Protein AF-A0A961MH12-F1 (afdb_monomer)

Foldseek 3Di:
DDDDDFDKAFPDWDPDDPVPDPDIDTDIDGPDCVPDDPPDDDDDDDDDDDDPQKDKAFPQQADPQQWGWWQDPQQFTAIDHWDFPDDDVRITITGHDPVCVPIDTDRHDDVPHDGGDRDDDDDDPPPPPPPDQDWDFDDPVLLVVLLVLLVVPPPDDPVVSVVLNVQSPDRTHGPVSSVDSVCDPPPPDDDD

Sequence (192 aa):
GLEITSPGMISRASPSVGEGQSGRLVYAQIDAPRGFRPGDFVTVRITEPALPDVAMVPATAVDAAGIVLVLDTDDRLRAARVEVVRRQGDMVLIRVPPVLAGSEIVAARNPLLGEGIRVRPQREANAQIPEAPEMVTLDAETRASLIARVEGAVMMPEGVRTRILSQLEQEQVPARLIERLQQGPGGGRQGG

Nearest PDB structures (foldseek):
  4kkt-assembly2_B  TM=6.322E-01  e=2.902E-01  Borreliella burgdorferi B31
  4kkt-assembly1_A  TM=6.162E-01  e=3.278E-01  Borreliella burgdorferi B31
  4kku-assembly4_D  TM=6.587E-01  e=6.412E-01  Borreliella burgdorferi B31
  8pj6-assembly1_q  TM=3.056E-01  e=3.130E+00  Homo sapiens
  7nwi-assembly1_Q  TM=3.883E-01  e=9.380E+00  Oryctolagus cuniculus

Radius of gyration: 23.37 Å; Cα contacts (8 Å, |Δi|>4): 214; chains: 1; bounding box: 59×36×60 Å

pLDDT: mean 80.63, std 13.21, range [32.41, 95.31]

Secondary structure (DSSP, 8-state):
-PPP---EEEEEE-SSPPTT-SS--EEEEESS-TT--TT------PPPPPPSSEEEEEGGGS-TTSEEEEE-TTSBEEEEE--EEEEETTEEEEE--GGGTT--B-SS--TT--TT-B------TT--------EEEPPHHHHHHHHHHHHH-TTS-HHHHHHHHHHHTSSEEEHHHHHHHHH-TT------

Mean predicted aligned error: 15.94 Å

Structure (mmCIF, N/CA/C/O backbone):
data_AF-A0A961MH12-F1
#
_entry.id   AF-A0A961MH12-F1
#
loop_
_atom_site.group_PDB
_atom_site.id
_atom_site.type_symbol
_atom_site.label_atom_id
_atom_site.label_alt_id
_atom_site.label_comp_id
_atom_site.label_asym_id
_atom_site.label_entity_id
_atom_site.label_seq_id
_atom_site.pdbx_PDB_ins_code
_atom_site.Cartn_x
_atom_site.Cartn_y
_atom_site.Cartn_z
_atom_site.occupancy
_atom_site.B_iso_or_equiv
_atom_site.auth_seq_id
_atom_site.auth_comp_id
_atom_site.auth_asym_id
_atom_site.auth_atom_id
_atom_site.pdbx_PDB_model_num
ATOM 1 N N . GLY A 1 1 ? 9.658 18.038 -24.166 1.00 54.09 1 GLY A N 1
ATOM 2 C CA . GLY A 1 1 ? 10.142 16.997 -25.094 1.00 54.09 1 GLY A CA 1
ATOM 3 C C . GLY A 1 1 ? 9.090 15.916 -25.185 1.00 54.09 1 GLY A C 1
ATOM 4 O O . GLY A 1 1 ? 8.349 15.762 -24.225 1.00 54.09 1 GLY A O 1
ATOM 5 N N . LEU A 1 2 ? 8.976 15.229 -26.320 1.00 64.88 2 LEU A N 1
ATOM 6 C CA . LEU A 1 2 ? 8.047 14.104 -26.469 1.00 64.88 2 LEU A CA 1
ATOM 7 C C . LEU A 1 2 ? 8.557 12.932 -25.618 1.00 64.88 2 LEU A C 1
ATOM 9 O O . LEU A 1 2 ? 9.692 12.500 -25.802 1.00 64.88 2 LEU A O 1
ATOM 13 N N . GLU A 1 3 ? 7.751 12.460 -24.668 1.00 77.00 3 GLU A N 1
ATOM 14 C CA . GLU A 1 3 ? 8.066 11.267 -23.880 1.00 77.00 3 GLU A CA 1
ATOM 15 C C . GLU A 1 3 ? 7.838 10.030 -24.759 1.00 77.00 3 GLU A C 1
ATOM 17 O O . GLU A 1 3 ? 6.754 9.840 -25.313 1.00 77.00 3 GLU A O 1
ATOM 22 N N . ILE A 1 4 ? 8.880 9.218 -24.940 1.00 85.06 4 ILE A N 1
ATOM 23 C CA . ILE A 1 4 ? 8.808 7.963 -25.690 1.00 85.06 4 ILE A CA 1
ATOM 24 C C . ILE A 1 4 ? 8.672 6.838 -24.667 1.00 85.06 4 ILE A C 1
ATOM 26 O O . ILE A 1 4 ? 9.534 6.659 -23.810 1.00 85.06 4 ILE A O 1
ATOM 30 N N . THR A 1 5 ? 7.589 6.070 -24.754 1.00 87.62 5 THR A N 1
ATOM 31 C CA . THR A 1 5 ? 7.343 4.916 -23.880 1.00 87.62 5 THR A CA 1
ATOM 32 C C . THR A 1 5 ? 7.201 3.657 -24.722 1.00 87.62 5 THR A C 1
ATOM 34 O O . THR A 1 5 ? 6.547 3.669 -25.764 1.00 87.62 5 THR A O 1
ATOM 37 N N . SER A 1 6 ? 7.801 2.559 -24.264 1.00 89.50 6 SER A N 1
ATOM 38 C CA . SER A 1 6 ? 7.667 1.247 -24.891 1.00 89.50 6 SER A CA 1
ATOM 39 C C . SER A 1 6 ? 7.552 0.153 -23.827 1.00 89.50 6 SER A C 1
ATOM 41 O O . SER A 1 6 ? 8.223 0.258 -22.795 1.00 89.50 6 SER A O 1
ATOM 43 N N . PRO A 1 7 ? 6.701 -0.870 -24.034 1.00 89.75 7 PRO A N 1
ATOM 44 C CA . PRO A 1 7 ? 6.665 -2.030 -23.158 1.00 89.75 7 PRO A CA 1
ATOM 45 C C . PRO A 1 7 ? 7.973 -2.825 -23.237 1.00 89.75 7 PRO A C 1
ATOM 47 O O . PRO A 1 7 ? 8.701 -2.800 -24.236 1.00 89.75 7 PRO A O 1
ATOM 50 N N . GLY A 1 8 ? 8.253 -3.555 -22.167 1.00 90.19 8 GLY A N 1
ATOM 51 C CA . GLY A 1 8 ? 9.382 -4.460 -22.107 1.00 90.19 8 GLY A CA 1
ATOM 52 C C . GLY A 1 8 ? 9.244 -5.466 -20.978 1.00 90.19 8 GLY A C 1
ATOM 53 O O . GLY A 1 8 ? 8.396 -5.333 -20.093 1.00 90.19 8 GLY A O 1
ATOM 54 N N . MET A 1 9 ? 10.119 -6.461 -21.001 1.00 90.62 9 MET A N 1
ATOM 55 C CA . MET A 1 9 ? 10.173 -7.534 -20.018 1.00 90.62 9 MET A CA 1
ATOM 56 C C . MET A 1 9 ? 11.558 -7.594 -19.383 1.00 90.62 9 MET A C 1
ATOM 58 O O . MET A 1 9 ? 12.578 -7.489 -20.062 1.00 90.62 9 MET A O 1
ATOM 62 N N . ILE A 1 10 ? 11.608 -7.806 -18.069 1.00 88.62 10 ILE A N 1
ATOM 63 C CA . ILE A 1 10 ? 12.862 -8.119 -17.381 1.00 88.62 10 ILE A CA 1
ATOM 64 C C . ILE A 1 10 ? 13.314 -9.510 -17.836 1.00 88.62 10 ILE A C 1
ATOM 66 O O . ILE A 1 10 ? 12.640 -10.498 -17.563 1.00 88.62 10 ILE A O 1
ATOM 70 N N . SER A 1 11 ? 14.452 -9.587 -18.526 1.00 86.44 11 SER A N 1
ATOM 71 C CA . SER A 1 11 ? 14.967 -10.832 -19.104 1.00 86.44 11 SER A CA 1
ATOM 72 C C . SER A 1 11 ? 15.826 -11.615 -18.119 1.00 86.44 11 SER A C 1
ATOM 74 O O . SER A 1 11 ? 15.776 -12.842 -18.076 1.00 86.44 11 SER A O 1
ATOM 76 N N . ARG A 1 12 ? 16.622 -10.916 -17.305 1.00 86.44 12 ARG A N 1
ATOM 77 C CA . ARG A 1 12 ? 17.417 -11.517 -16.231 1.00 86.44 12 ARG A CA 1
ATOM 78 C C . ARG A 1 12 ? 17.834 -10.472 -15.211 1.00 86.44 12 ARG A C 1
ATOM 80 O O . ARG A 1 12 ? 17.949 -9.287 -15.517 1.00 86.44 12 ARG A O 1
ATOM 87 N N . ALA A 1 13 ? 18.166 -10.935 -14.018 1.00 81.69 13 ALA A N 1
ATOM 88 C CA . ALA A 1 13 ? 18.830 -10.123 -13.016 1.00 81.69 13 ALA A CA 1
ATOM 89 C C . ALA A 1 13 ? 20.122 -10.813 -12.572 1.00 81.69 13 ALA A C 1
ATOM 91 O O . ALA A 1 13 ? 20.154 -12.034 -12.421 1.00 81.69 13 ALA A O 1
ATOM 92 N N . SER A 1 14 ? 21.189 -10.034 -12.409 1.00 79.44 14 SER A N 1
ATOM 93 C CA . SER A 1 14 ? 22.502 -10.535 -12.004 1.00 79.44 14 SER A CA 1
ATOM 94 C C . SER A 1 14 ? 22.416 -11.212 -10.631 1.00 79.44 14 SER A C 1
ATOM 96 O O . SER A 1 14 ? 21.767 -10.661 -9.743 1.00 79.44 14 SER A O 1
ATOM 98 N N . PRO A 1 15 ? 23.042 -12.380 -10.418 1.00 67.56 15 PRO A N 1
ATOM 99 C CA . PRO A 1 15 ? 23.014 -13.070 -9.127 1.00 67.56 15 PRO A CA 1
ATOM 100 C C . PRO A 1 15 ? 23.864 -12.370 -8.057 1.00 67.56 15 PRO A C 1
ATOM 102 O O . PRO A 1 15 ? 23.646 -12.590 -6.870 1.00 67.56 15 PRO A O 1
ATOM 105 N N . SER A 1 16 ? 24.810 -11.520 -8.461 1.00 68.38 16 SER A N 1
ATOM 106 C CA . SER A 1 16 ? 25.689 -10.769 -7.568 1.00 68.38 16 SER A CA 1
ATOM 107 C C . SER A 1 16 ? 25.412 -9.267 -7.629 1.00 68.38 16 SER A C 1
ATOM 109 O O . SER A 1 16 ? 25.099 -8.711 -8.688 1.00 68.38 16 SER A O 1
ATOM 111 N N . VAL A 1 17 ? 25.559 -8.617 -6.474 1.00 67.88 17 VAL A N 1
ATOM 112 C CA . VAL A 1 17 ? 25.787 -7.173 -6.377 1.00 67.88 17 VAL A CA 1
ATOM 113 C C . VAL A 1 17 ? 27.272 -6.943 -6.666 1.00 67.88 17 VAL A C 1
ATOM 115 O O . VAL A 1 17 ? 28.123 -7.548 -6.016 1.00 67.88 17 VAL A O 1
ATOM 118 N N . GLY A 1 18 ? 27.605 -6.180 -7.709 1.00 64.00 18 GLY A N 1
ATOM 119 C CA . GLY A 1 18 ? 29.007 -5.861 -7.999 1.00 64.00 18 GLY A CA 1
ATOM 120 C C . GLY A 1 18 ? 29.603 -4.985 -6.893 1.00 64.00 18 GLY A C 1
ATOM 121 O O . GLY A 1 18 ? 28.871 -4.208 -6.276 1.00 64.00 18 GLY A O 1
ATOM 122 N N . GLU A 1 19 ? 30.913 -5.075 -6.641 1.00 61.41 19 GLU A N 1
ATOM 123 C CA . GLU A 1 19 ? 31.587 -4.142 -5.726 1.00 61.41 19 GLU A CA 1
ATOM 124 C C . GLU A 1 19 ? 31.291 -2.690 -6.140 1.00 61.41 19 GLU A C 1
ATOM 126 O O . GLU A 1 19 ? 31.418 -2.320 -7.307 1.00 61.41 19 GLU A O 1
ATOM 131 N N . GLY A 1 20 ? 30.834 -1.876 -5.185 1.00 68.25 20 GLY A N 1
ATOM 132 C CA . GLY A 1 20 ? 30.467 -0.476 -5.423 1.00 68.25 20 GLY A CA 1
ATOM 133 C C . GLY A 1 20 ? 29.081 -0.242 -6.041 1.00 68.25 20 GLY A C 1
ATOM 134 O O . GLY A 1 20 ? 28.737 0.909 -6.306 1.00 68.25 20 GLY A O 1
ATOM 135 N N . GLN A 1 21 ? 28.259 -1.276 -6.257 1.00 62.62 21 GLN A N 1
ATOM 136 C CA . GLN A 1 21 ? 26.880 -1.098 -6.729 1.00 62.62 21 GLN A CA 1
ATOM 137 C C . GLN A 1 21 ? 25.891 -0.944 -5.565 1.00 62.62 21 GLN A C 1
ATOM 139 O O . GLN A 1 21 ? 25.793 -1.802 -4.689 1.00 62.62 21 GLN A O 1
ATOM 144 N N . SER A 1 22 ? 25.083 0.121 -5.600 1.00 67.38 22 SER A N 1
ATOM 145 C CA . SER A 1 22 ? 23.868 0.237 -4.783 1.00 67.38 22 SER A CA 1
ATOM 146 C C . SER A 1 22 ? 22.737 -0.546 -5.460 1.00 67.38 22 SER A C 1
ATOM 148 O O . SER A 1 22 ? 21.897 0.015 -6.161 1.00 67.38 22 SER A O 1
ATOM 150 N N . GLY A 1 23 ? 22.771 -1.875 -5.331 1.00 75.25 23 GLY A N 1
ATOM 151 C CA . GLY A 1 23 ? 21.713 -2.764 -5.814 1.00 75.25 23 GLY A CA 1
ATOM 152 C C . GLY A 1 23 ? 22.155 -3.791 -6.855 1.00 75.25 23 GLY A C 1
ATOM 153 O O . GLY A 1 23 ? 23.333 -4.100 -7.011 1.00 75.25 23 GLY A O 1
ATOM 154 N N . ARG A 1 24 ? 21.162 -4.376 -7.534 1.00 81.19 24 ARG A N 1
ATOM 155 C CA . ARG A 1 24 ? 21.326 -5.510 -8.449 1.00 81.19 24 ARG A CA 1
ATOM 156 C C . ARG A 1 24 ? 21.171 -5.062 -9.895 1.00 81.19 24 ARG A C 1
ATOM 158 O O . ARG A 1 24 ? 20.196 -4.395 -10.230 1.00 81.19 24 ARG A O 1
ATOM 165 N N . LEU A 1 25 ? 22.086 -5.492 -10.761 1.00 83.69 25 LEU A N 1
ATOM 166 C CA . LEU A 1 25 ? 21.978 -5.241 -12.194 1.00 83.69 25 LEU A CA 1
ATOM 167 C C . LEU A 1 25 ? 20.814 -6.043 -12.792 1.00 83.69 25 LEU A C 1
ATOM 169 O O . LEU A 1 25 ? 20.782 -7.272 -12.697 1.00 83.69 25 LEU A O 1
ATOM 173 N N . VAL A 1 26 ? 19.873 -5.348 -13.426 1.00 87.00 26 VAL A N 1
ATOM 174 C CA . VAL A 1 26 ? 18.728 -5.941 -14.123 1.00 87.00 26 VAL A CA 1
ATOM 175 C C . VAL A 1 26 ? 18.860 -5.668 -15.616 1.00 87.00 26 VAL A C 1
ATOM 177 O O . VAL A 1 26 ? 19.169 -4.554 -16.026 1.00 87.00 26 VAL A O 1
ATOM 180 N N . TYR A 1 27 ? 18.616 -6.693 -16.424 1.00 88.75 27 TYR A N 1
ATOM 181 C CA . TYR A 1 27 ? 18.536 -6.591 -17.872 1.00 88.75 27 TYR A CA 1
ATOM 182 C C . TYR A 1 27 ? 17.067 -6.667 -18.275 1.00 88.75 27 TYR A C 1
ATOM 184 O O . TYR A 1 27 ? 16.346 -7.568 -17.842 1.00 88.75 27 TYR A O 1
ATOM 192 N N . ALA A 1 28 ? 16.630 -5.724 -19.101 1.00 89.62 28 ALA A N 1
ATOM 193 C CA . ALA A 1 28 ? 15.290 -5.694 -19.663 1.00 89.62 28 ALA A CA 1
ATOM 194 C C . ALA A 1 28 ? 15.373 -5.676 -21.190 1.00 89.62 28 ALA A C 1
ATOM 196 O O . ALA A 1 28 ? 16.260 -5.048 -21.769 1.00 89.62 28 ALA A O 1
ATOM 197 N N . GLN A 1 29 ? 14.453 -6.384 -21.828 1.00 90.19 29 GLN A N 1
ATOM 198 C CA . GLN A 1 29 ? 14.241 -6.360 -23.264 1.00 90.19 29 GLN A CA 1
ATOM 199 C C . GLN A 1 29 ? 13.092 -5.402 -23.566 1.00 90.19 29 GLN A C 1
ATOM 201 O O . GLN A 1 29 ? 12.047 -5.475 -22.925 1.00 90.19 29 GLN A O 1
ATOM 206 N N . ILE A 1 30 ? 13.293 -4.504 -24.527 1.00 89.38 30 ILE A N 1
ATOM 207 C CA . ILE A 1 30 ? 12.245 -3.616 -25.032 1.00 89.38 30 ILE A CA 1
ATOM 208 C C . ILE A 1 30 ? 11.559 -4.341 -26.191 1.00 89.38 30 ILE A C 1
ATOM 210 O O . ILE A 1 30 ? 12.227 -4.700 -27.161 1.00 89.38 30 ILE A O 1
ATOM 214 N N . ASP A 1 31 ? 10.246 -4.548 -26.106 1.00 85.12 31 ASP A N 1
ATOM 215 C CA . ASP A 1 31 ? 9.510 -5.353 -27.092 1.00 85.12 31 ASP A CA 1
ATOM 216 C C . ASP A 1 31 ? 9.322 -4.599 -28.416 1.00 85.12 31 ASP A C 1
ATOM 218 O O . ASP A 1 31 ? 9.341 -5.186 -29.497 1.00 85.12 31 ASP A O 1
ATOM 222 N N . ALA A 1 32 ? 9.171 -3.274 -28.342 1.00 83.44 32 ALA A N 1
ATOM 223 C CA . ALA A 1 32 ? 8.984 -2.411 -29.503 1.00 83.44 32 ALA A CA 1
ATOM 224 C C . ALA A 1 32 ? 9.817 -1.123 -29.366 1.00 83.44 32 ALA A C 1
ATOM 226 O O . ALA A 1 32 ? 9.267 -0.092 -28.973 1.00 83.44 32 ALA A O 1
ATOM 227 N N . PRO A 1 33 ? 11.126 -1.127 -29.681 1.00 78.19 33 PRO A N 1
ATOM 228 C CA . PRO A 1 33 ? 12.049 -0.014 -29.413 1.00 78.19 33 PRO A CA 1
ATOM 229 C C . PRO A 1 33 ? 11.866 1.185 -30.367 1.00 78.19 33 PRO A C 1
ATOM 231 O O . PRO A 1 33 ? 12.824 1.740 -30.898 1.00 78.19 33 PRO A O 1
ATOM 234 N N . ARG A 1 34 ? 10.620 1.605 -30.618 1.00 80.06 34 ARG A N 1
ATOM 235 C CA . ARG A 1 34 ? 10.291 2.734 -31.491 1.00 80.06 34 ARG A CA 1
ATOM 236 C C . ARG A 1 34 ? 10.895 4.013 -30.915 1.00 80.06 34 ARG A C 1
ATOM 238 O O . ARG A 1 34 ? 10.446 4.493 -29.884 1.00 80.06 34 ARG A O 1
ATOM 245 N N . GLY A 1 35 ? 11.896 4.558 -31.600 1.00 84.75 35 GLY A N 1
ATOM 246 C CA . GLY A 1 35 ? 12.526 5.831 -31.243 1.00 84.75 35 GLY A CA 1
ATOM 247 C C . GLY A 1 35 ? 13.657 5.743 -30.216 1.00 84.75 35 GLY A C 1
ATOM 248 O O . GLY A 1 35 ? 14.344 6.743 -30.044 1.00 84.75 35 GLY A O 1
ATOM 249 N N . PHE A 1 36 ? 13.900 4.576 -29.609 1.00 87.00 36 PHE A N 1
ATOM 250 C CA . PHE A 1 36 ? 15.048 4.365 -28.723 1.00 87.00 36 PHE A CA 1
ATOM 251 C C . PHE A 1 36 ? 16.323 4.112 -29.529 1.00 87.00 36 PHE A C 1
ATOM 253 O O . PHE A 1 36 ? 16.312 3.389 -30.531 1.00 87.00 36 PHE A O 1
ATOM 260 N N . ARG A 1 37 ? 17.437 4.675 -29.070 1.00 89.50 37 ARG A N 1
ATOM 261 C CA . ARG A 1 37 ? 18.776 4.468 -29.621 1.00 89.50 37 ARG A CA 1
ATOM 262 C C . ARG A 1 37 ? 19.731 3.946 -28.545 1.00 89.50 37 ARG A C 1
ATOM 264 O O . ARG A 1 37 ? 19.551 4.223 -27.358 1.00 89.50 37 ARG A O 1
ATOM 271 N N . PRO A 1 38 ? 20.779 3.199 -28.933 1.00 89.75 38 PRO A N 1
ATOM 272 C CA . PRO A 1 38 ? 21.853 2.854 -28.011 1.00 89.75 38 PRO A CA 1
ATOM 273 C C . PRO A 1 38 ? 22.475 4.115 -27.400 1.00 89.75 38 PRO A C 1
ATOM 275 O O . PRO A 1 38 ? 22.829 5.042 -28.125 1.00 89.75 38 PRO A O 1
ATOM 278 N N . GLY A 1 39 ? 22.621 4.127 -26.075 1.00 89.19 39 GLY A N 1
ATOM 279 C CA . GLY A 1 39 ? 23.138 5.276 -25.326 1.00 89.19 39 GLY A CA 1
ATOM 280 C C . GLY A 1 39 ? 22.064 6.210 -24.761 1.00 89.19 39 GLY A C 1
ATOM 281 O O . GLY A 1 39 ? 22.413 7.098 -23.986 1.00 89.19 39 GLY A O 1
ATOM 282 N N . ASP A 1 40 ? 20.782 6.001 -25.080 1.00 89.06 40 ASP A N 1
ATOM 283 C CA . ASP A 1 40 ? 19.695 6.769 -24.470 1.00 89.06 40 ASP A CA 1
ATOM 284 C C . ASP A 1 40 ? 19.580 6.469 -22.967 1.00 89.06 40 ASP A C 1
ATOM 286 O O . ASP A 1 40 ? 19.593 5.314 -22.530 1.00 89.06 40 ASP A O 1
ATOM 290 N N . PHE A 1 41 ? 19.405 7.523 -22.168 1.00 88.19 41 PHE A N 1
ATOM 291 C CA . PHE A 1 41 ? 18.998 7.389 -20.773 1.00 88.19 41 PHE A CA 1
ATOM 292 C C . PHE A 1 41 ? 17.491 7.161 -20.709 1.00 88.19 41 PHE A C 1
ATOM 294 O O . PHE A 1 41 ? 16.712 7.942 -21.253 1.00 88.19 41 PHE A O 1
ATOM 301 N N . VAL A 1 42 ? 17.078 6.099 -20.021 1.00 87.56 42 VAL A N 1
ATOM 302 C CA . VAL A 1 42 ? 15.671 5.700 -19.921 1.00 87.56 42 VAL A CA 1
ATOM 303 C C . VAL A 1 42 ? 15.240 5.593 -18.463 1.00 87.56 42 VAL A C 1
ATOM 305 O O . VAL A 1 42 ? 16.026 5.223 -17.591 1.00 87.56 42 VAL A O 1
ATOM 308 N N . THR A 1 43 ? 13.970 5.882 -18.190 1.00 89.00 43 THR A N 1
ATOM 309 C CA . THR A 1 43 ? 13.341 5.567 -16.904 1.00 89.00 43 THR A CA 1
ATOM 310 C C . THR A 1 43 ? 12.597 4.247 -17.030 1.00 89.00 43 THR A C 1
ATOM 312 O O . THR A 1 43 ? 11.700 4.114 -17.860 1.00 89.00 43 THR A O 1
ATOM 315 N N . VAL A 1 44 ? 12.944 3.271 -16.191 1.00 88.31 44 VAL A N 1
ATOM 316 C CA . VAL A 1 44 ? 12.260 1.974 -16.161 1.00 88.31 44 VAL A CA 1
ATOM 317 C C . VAL A 1 44 ? 11.168 2.006 -15.097 1.00 88.31 44 VAL A C 1
ATOM 319 O O . VAL A 1 44 ? 11.440 2.259 -13.925 1.00 88.31 44 VAL A O 1
ATOM 322 N N . ARG A 1 45 ? 9.929 1.722 -15.502 1.00 89.00 45 ARG A N 1
ATOM 323 C CA . ARG A 1 45 ? 8.792 1.524 -14.597 1.00 89.00 45 ARG A CA 1
ATOM 324 C C . ARG A 1 45 ? 8.464 0.037 -14.565 1.00 89.00 45 ARG A C 1
ATOM 326 O O . ARG A 1 45 ? 8.132 -0.536 -15.597 1.00 89.00 45 ARG A O 1
ATOM 333 N N . ILE A 1 46 ? 8.587 -0.584 -13.397 1.00 87.94 46 ILE A N 1
ATOM 334 C CA . ILE A 1 46 ? 8.348 -2.019 -13.218 1.00 87.94 46 ILE A CA 1
ATOM 335 C C . ILE A 1 46 ? 6.981 -2.197 -12.565 1.00 87.94 46 ILE A C 1
ATOM 337 O O . ILE A 1 46 ? 6.718 -1.625 -11.510 1.00 87.94 46 ILE A O 1
ATOM 341 N N . THR A 1 47 ? 6.115 -2.994 -13.188 1.00 86.56 47 THR A N 1
ATOM 342 C CA . THR A 1 47 ? 4.852 -3.415 -12.576 1.00 86.56 47 THR A CA 1
ATOM 343 C C . THR A 1 47 ? 5.109 -4.628 -11.693 1.00 86.56 47 THR A C 1
ATOM 345 O O . THR A 1 47 ? 5.517 -5.682 -12.175 1.00 86.56 47 THR A O 1
ATOM 348 N N . GLU A 1 48 ? 4.870 -4.474 -10.396 1.00 85.44 48 GLU A N 1
ATOM 349 C CA . GLU A 1 48 ? 4.925 -5.571 -9.433 1.00 85.44 48 GLU A CA 1
ATOM 350 C C . GLU A 1 48 ? 3.547 -6.253 -9.323 1.00 85.44 48 GLU A C 1
ATOM 352 O O . GLU A 1 48 ? 2.526 -5.623 -9.625 1.00 85.44 48 GLU A O 1
ATOM 357 N N . PRO A 1 49 ? 3.484 -7.533 -8.910 1.00 87.12 49 PRO A N 1
ATOM 358 C CA . PRO A 1 49 ? 2.217 -8.185 -8.600 1.00 87.12 49 PRO A CA 1
ATOM 359 C C . PRO A 1 49 ? 1.404 -7.377 -7.585 1.00 87.12 49 PRO A C 1
ATOM 361 O O . PRO A 1 49 ? 1.960 -6.805 -6.644 1.00 87.12 49 PRO A O 1
ATOM 364 N N . ALA A 1 50 ? 0.082 -7.351 -7.764 1.00 87.25 50 ALA A N 1
ATOM 365 C CA . ALA A 1 50 ? -0.806 -6.707 -6.807 1.00 87.25 50 ALA A CA 1
ATOM 366 C C . ALA A 1 50 ? -0.676 -7.385 -5.437 1.00 87.25 50 ALA A C 1
ATOM 368 O O . ALA A 1 50 ? -0.691 -8.613 -5.333 1.00 87.25 50 ALA A O 1
ATOM 369 N N . LEU A 1 51 ? -0.552 -6.573 -4.390 1.00 89.94 51 LEU A N 1
ATOM 370 C CA . LEU A 1 51 ? -0.531 -7.055 -3.017 1.00 89.94 51 LEU A CA 1
ATOM 371 C C . LEU A 1 51 ? -1.980 -7.183 -2.525 1.00 89.94 51 LEU A C 1
ATOM 373 O O . LEU A 1 51 ? -2.697 -6.182 -2.547 1.00 89.94 51 LEU A O 1
ATOM 377 N N . PRO A 1 52 ? -2.430 -8.374 -2.099 1.00 89.56 52 PRO A N 1
ATOM 378 C CA . PRO A 1 52 ? -3.740 -8.531 -1.482 1.00 89.56 52 PRO A CA 1
ATOM 379 C C . PRO A 1 52 ? -3.726 -8.029 -0.033 1.00 89.56 52 PRO A C 1
ATOM 381 O O . PRO A 1 52 ? -2.675 -8.010 0.620 1.00 89.56 52 PRO A O 1
ATOM 384 N N . ASP A 1 53 ? -4.908 -7.662 0.466 1.00 91.69 53 ASP A N 1
ATOM 385 C CA . ASP A 1 53 ? -5.166 -7.325 1.873 1.00 91.69 53 ASP A CA 1
ATOM 386 C C . ASP A 1 53 ? -4.266 -6.210 2.420 1.00 91.69 53 ASP A C 1
ATOM 388 O O . ASP A 1 53 ? -3.781 -6.264 3.555 1.00 91.69 53 ASP A O 1
ATOM 392 N N . VAL A 1 54 ? -4.010 -5.195 1.594 1.00 94.06 54 VAL A N 1
ATOM 393 C CA . VAL A 1 54 ? -3.258 -4.005 1.991 1.00 94.06 54 VAL A CA 1
ATOM 394 C C . VAL A 1 54 ? -4.066 -2.736 1.774 1.00 94.06 54 VAL A C 1
ATOM 396 O O . VAL A 1 54 ? -4.813 -2.613 0.806 1.00 94.06 54 VAL A O 1
ATOM 399 N N . ALA A 1 55 ? -3.864 -1.767 2.660 1.00 92.94 55 ALA A N 1
ATOM 400 C CA . ALA A 1 55 ? -4.333 -0.401 2.493 1.00 92.94 55 ALA A CA 1
ATOM 401 C C . ALA A 1 55 ? -3.131 0.528 2.362 1.00 92.94 55 ALA A C 1
ATOM 403 O O . ALA A 1 55 ? -2.142 0.395 3.086 1.00 92.94 55 ALA A O 1
ATOM 404 N N . MET A 1 56 ? -3.226 1.479 1.439 1.00 93.25 56 MET A N 1
ATOM 405 C CA . MET A 1 56 ? -2.268 2.568 1.328 1.00 93.25 56 MET A CA 1
ATOM 406 C C . MET A 1 56 ? -2.753 3.722 2.206 1.00 93.25 56 MET A C 1
ATOM 408 O O . MET A 1 56 ? -3.824 4.272 1.968 1.00 93.25 56 MET A O 1
ATOM 412 N N . VAL A 1 57 ? -1.973 4.075 3.222 1.00 93.38 57 VAL A N 1
ATOM 413 C CA . VAL A 1 57 ? -2.284 5.149 4.175 1.00 93.38 57 VAL A CA 1
ATOM 414 C C . VAL A 1 57 ? -1.128 6.149 4.233 1.00 93.38 57 VAL A C 1
ATOM 416 O O . VAL A 1 57 ? 0.001 5.784 3.896 1.00 93.38 57 VAL A O 1
ATOM 419 N N . PRO A 1 58 ? -1.356 7.403 4.654 1.00 94.06 58 PRO A N 1
ATOM 420 C CA . PRO A 1 58 ? -0.264 8.337 4.901 1.00 94.06 58 PRO A CA 1
ATOM 421 C C . PRO A 1 58 ? 0.716 7.787 5.939 1.00 94.06 58 PRO A C 1
ATOM 423 O O . PRO A 1 58 ? 0.319 7.143 6.912 1.00 94.06 58 PRO A O 1
ATOM 426 N N . ALA A 1 59 ? 2.005 8.080 5.783 1.00 92.88 59 ALA A N 1
ATOM 427 C CA . ALA A 1 59 ? 3.036 7.660 6.730 1.00 92.88 59 ALA A CA 1
ATOM 428 C C . ALA A 1 59 ? 2.771 8.181 8.155 1.00 92.88 59 ALA A C 1
ATOM 430 O O . ALA A 1 59 ? 3.136 7.523 9.126 1.00 92.88 59 ALA A O 1
ATOM 431 N N . THR A 1 60 ? 2.082 9.319 8.278 1.00 92.12 60 THR A N 1
ATOM 432 C CA . THR A 1 60 ? 1.656 9.950 9.538 1.00 92.12 60 THR A CA 1
ATOM 433 C C . THR A 1 60 ? 0.548 9.201 10.283 1.00 92.12 60 THR A C 1
ATOM 435 O O . THR A 1 60 ? 0.274 9.523 11.442 1.00 92.12 60 THR A O 1
ATOM 438 N N . ALA A 1 61 ? -0.099 8.218 9.650 1.00 92.94 61 ALA A N 1
ATOM 439 C CA . ALA A 1 61 ? -1.135 7.399 10.275 1.00 92.94 61 ALA A CA 1
ATOM 440 C C . ALA A 1 61 ? -0.552 6.302 11.184 1.00 92.94 61 ALA A C 1
ATOM 442 O O . ALA A 1 61 ? -1.225 5.838 12.106 1.00 92.94 61 ALA A O 1
ATOM 443 N N . VAL A 1 62 ? 0.697 5.889 10.933 1.00 92.69 62 VAL A N 1
ATOM 444 C CA . VAL A 1 62 ? 1.353 4.754 11.596 1.00 92.69 62 VAL A CA 1
ATOM 445 C C . VAL A 1 62 ? 2.515 5.255 12.449 1.00 92.69 62 VAL A C 1
ATOM 447 O O . VAL A 1 62 ? 3.402 5.941 11.945 1.00 92.69 62 VAL A O 1
ATOM 450 N N . ASP A 1 63 ? 2.556 4.893 13.731 1.00 90.06 63 ASP A N 1
ATOM 451 C CA . ASP A 1 63 ? 3.718 5.217 14.570 1.00 90.06 63 ASP A CA 1
ATOM 452 C C . ASP A 1 63 ? 4.922 4.282 14.355 1.00 90.06 63 ASP A C 1
ATOM 454 O O . ASP A 1 63 ? 4.898 3.324 13.578 1.00 90.06 63 ASP A O 1
ATOM 458 N N . ALA A 1 64 ? 6.006 4.562 15.083 1.00 87.81 64 ALA A N 1
ATOM 459 C CA . ALA A 1 64 ? 7.226 3.761 15.064 1.00 87.81 64 ALA A CA 1
ATOM 460 C C . ALA A 1 64 ? 7.028 2.313 15.559 1.00 87.81 64 ALA A C 1
ATOM 462 O O . ALA A 1 64 ? 7.826 1.445 15.216 1.00 87.81 64 ALA A O 1
ATOM 463 N N . ALA A 1 65 ? 5.978 2.040 16.340 1.00 89.00 65 ALA A N 1
ATOM 464 C CA . ALA A 1 65 ? 5.649 0.710 16.848 1.00 89.00 65 ALA A CA 1
ATOM 465 C C . ALA A 1 65 ? 4.701 -0.076 15.916 1.00 89.00 65 ALA A C 1
ATOM 467 O O . ALA A 1 65 ? 4.414 -1.249 16.184 1.00 89.00 65 ALA A O 1
ATOM 468 N N . GLY A 1 66 ? 4.238 0.534 14.818 1.00 90.69 66 GLY A N 1
ATOM 469 C CA . GLY A 1 66 ? 3.278 -0.071 13.895 1.00 90.69 66 GLY A CA 1
ATOM 470 C C . GLY A 1 66 ? 1.837 -0.003 14.401 1.00 90.69 66 GLY A C 1
ATOM 471 O O . GLY A 1 66 ? 1.046 -0.895 14.107 1.00 90.69 66 GLY A O 1
ATOM 472 N N . ILE A 1 67 ? 1.491 1.006 15.200 1.00 92.38 67 ILE A N 1
ATOM 473 C CA . ILE A 1 67 ? 0.132 1.220 15.703 1.00 92.38 67 ILE A CA 1
ATOM 474 C C . ILE A 1 67 ? -0.561 2.314 14.889 1.00 92.38 67 ILE A C 1
ATOM 476 O O . ILE A 1 67 ? 0.012 3.373 14.620 1.00 92.38 67 ILE A O 1
ATOM 480 N N . VAL A 1 68 ? -1.825 2.066 14.559 1.00 93.69 68 VAL A N 1
ATOM 481 C CA . VAL A 1 68 ? -2.769 3.024 13.973 1.00 93.69 68 VAL A CA 1
ATOM 482 C C . VAL A 1 68 ? -3.887 3.343 14.967 1.00 93.69 68 VAL A C 1
ATOM 484 O O . VAL A 1 68 ? -4.150 2.566 15.888 1.00 93.69 68 VAL A O 1
ATOM 487 N N . LEU A 1 69 ? -4.538 4.500 14.811 1.00 93.06 69 LEU A N 1
ATOM 488 C CA . LEU A 1 69 ? -5.775 4.819 15.538 1.00 93.06 69 LEU A CA 1
ATOM 489 C C . LEU A 1 69 ? -6.959 4.582 14.615 1.00 93.06 69 LEU A C 1
ATOM 491 O O . LEU A 1 69 ? -7.038 5.183 13.546 1.00 93.06 69 LEU A O 1
ATOM 495 N N . VAL A 1 70 ? -7.854 3.711 15.052 1.00 93.50 70 VAL A N 1
ATOM 496 C CA . VAL A 1 70 ? -9.068 3.322 14.344 1.00 93.50 70 VAL A CA 1
ATOM 497 C C . VAL A 1 70 ? -10.246 4.005 15.018 1.00 93.50 70 VAL A C 1
ATOM 499 O O . VAL A 1 70 ? -10.324 3.996 16.245 1.00 93.50 70 VAL A O 1
ATOM 502 N N . LEU A 1 71 ? -11.140 4.598 14.237 1.00 91.38 71 LEU A N 1
ATOM 503 C CA . LEU A 1 71 ? -12.383 5.163 14.744 1.00 91.38 71 LEU A CA 1
ATOM 504 C C . LEU A 1 71 ? -13.408 4.042 14.953 1.00 91.38 71 LEU A C 1
ATOM 506 O O . LEU A 1 71 ? -13.623 3.224 14.057 1.00 91.38 71 LEU A O 1
ATOM 510 N N . ASP A 1 72 ? -14.021 3.995 16.129 1.00 89.12 72 ASP A N 1
ATOM 511 C CA . ASP A 1 72 ? -15.137 3.099 16.418 1.00 89.12 72 ASP A CA 1
ATOM 512 C C . ASP A 1 72 ? -16.504 3.750 16.140 1.00 89.12 72 ASP A C 1
ATOM 514 O O . ASP A 1 72 ? -16.608 4.876 15.654 1.00 89.12 72 ASP A O 1
ATOM 518 N N . THR A 1 73 ? -17.578 3.017 16.437 1.00 85.19 73 THR A N 1
ATOM 519 C CA . THR A 1 73 ? -18.960 3.468 16.225 1.00 85.19 73 THR A CA 1
ATOM 520 C C . THR A 1 73 ? -19.408 4.580 17.175 1.00 85.19 73 THR A C 1
ATOM 522 O O . THR A 1 73 ? -20.401 5.242 16.889 1.00 85.19 73 THR A O 1
ATOM 525 N N . ASP A 1 74 ? -18.698 4.798 18.284 1.00 86.44 74 ASP A N 1
ATOM 526 C CA . ASP A 1 74 ? -18.995 5.824 19.292 1.00 86.44 74 ASP A CA 1
ATOM 527 C C . ASP A 1 74 ? -18.145 7.099 19.094 1.00 86.44 74 ASP A C 1
ATOM 529 O O . ASP A 1 74 ? -18.043 7.949 19.991 1.00 86.44 74 ASP A O 1
ATOM 533 N N . ASP A 1 75 ? -17.529 7.234 17.915 1.00 87.38 75 ASP A N 1
ATOM 534 C CA . ASP A 1 75 ? -16.540 8.254 17.563 1.00 87.38 75 ASP A CA 1
ATOM 535 C C . ASP A 1 75 ? -15.322 8.275 18.508 1.00 87.38 75 ASP A C 1
ATOM 537 O O . ASP A 1 75 ? -14.721 9.326 18.765 1.00 87.38 75 ASP A O 1
ATOM 541 N N . ARG A 1 76 ? -14.945 7.126 19.069 1.00 91.00 76 ARG A N 1
ATOM 542 C CA . ARG A 1 76 ? -13.764 6.973 19.919 1.00 91.00 76 ARG A CA 1
ATOM 543 C C . ARG A 1 76 ? -12.634 6.282 19.173 1.00 91.00 76 ARG A C 1
ATOM 545 O O . ARG A 1 76 ? -12.824 5.428 18.314 1.00 91.00 76 ARG A O 1
ATOM 552 N N . LEU A 1 77 ? -11.417 6.698 19.503 1.00 92.25 77 LEU A N 1
ATOM 553 C CA . LEU A 1 77 ? -10.209 6.142 18.916 1.00 92.25 77 LEU A CA 1
ATOM 554 C C . LEU A 1 77 ? -9.772 4.889 19.666 1.00 92.25 77 LEU A C 1
ATOM 556 O O . LEU A 1 77 ? -9.616 4.901 20.884 1.00 92.25 77 LEU A O 1
ATOM 560 N N . ARG A 1 78 ? -9.479 3.829 18.923 1.00 92.94 78 ARG A N 1
ATOM 561 C CA . ARG A 1 78 ? -8.895 2.589 19.430 1.00 92.94 78 ARG A CA 1
ATOM 562 C C . ARG A 1 78 ? -7.534 2.359 18.792 1.00 92.94 78 ARG A C 1
ATOM 564 O O . ARG A 1 78 ? -7.375 2.516 17.582 1.00 92.94 78 ARG A O 1
ATOM 571 N N . ALA A 1 79 ? -6.551 1.959 19.589 1.00 92.62 79 ALA A N 1
ATOM 572 C CA . ALA A 1 79 ? -5.256 1.551 19.064 1.00 92.62 79 ALA A CA 1
ATOM 573 C C . ALA A 1 79 ? -5.359 0.167 18.402 1.00 92.62 79 ALA A C 1
ATOM 575 O O . ALA A 1 79 ? -5.885 -0.778 18.988 1.00 92.62 79 ALA A O 1
ATOM 576 N N . ALA A 1 80 ? -4.832 0.030 17.187 1.00 93.12 80 ALA A N 1
ATOM 577 C CA . ALA A 1 80 ? -4.711 -1.258 16.514 1.00 93.12 80 ALA A CA 1
ATOM 578 C C . ALA A 1 80 ? -3.299 -1.435 15.957 1.00 93.12 80 ALA A C 1
ATOM 580 O O . ALA A 1 80 ? -2.737 -0.517 15.361 1.00 93.12 80 ALA A O 1
ATOM 581 N N . ARG A 1 81 ? -2.719 -2.621 16.150 1.00 93.62 81 ARG A N 1
ATOM 582 C CA . ARG A 1 81 ? -1.413 -2.964 15.586 1.00 93.62 81 ARG A CA 1
ATOM 583 C C . ARG A 1 81 ? -1.571 -3.452 14.153 1.00 93.62 81 ARG A C 1
ATOM 585 O O . ARG A 1 81 ? -2.408 -4.311 13.888 1.00 93.62 81 ARG A O 1
ATOM 592 N N . VAL A 1 82 ? -0.740 -2.932 13.261 1.00 94.94 82 VAL A N 1
ATOM 593 C CA . VAL A 1 82 ? -0.693 -3.297 11.845 1.00 94.94 82 VAL A CA 1
ATOM 594 C C . VAL A 1 82 ? 0.731 -3.636 11.429 1.00 94.94 82 VAL A C 1
ATOM 596 O O . VAL A 1 82 ? 1.712 -3.175 12.015 1.00 94.94 82 VAL A O 1
ATOM 599 N N . GLU A 1 83 ? 0.847 -4.459 10.396 1.00 95.25 83 GLU A N 1
ATOM 600 C CA . GLU A 1 83 ? 2.122 -4.753 9.752 1.00 95.25 83 GLU A CA 1
ATOM 601 C C . GLU A 1 83 ? 2.348 -3.757 8.611 1.00 95.25 83 GLU A C 1
ATOM 603 O O . GLU A 1 83 ? 1.496 -3.613 7.735 1.00 95.25 83 GLU A O 1
ATOM 608 N N . VAL A 1 84 ? 3.495 -3.075 8.596 1.00 94.75 84 VAL A N 1
ATOM 609 C CA . VAL A 1 84 ? 3.892 -2.221 7.468 1.00 94.75 84 VAL A CA 1
ATOM 610 C C . VAL A 1 84 ? 4.580 -3.091 6.422 1.00 94.75 84 VAL A C 1
ATOM 612 O O . VAL A 1 84 ? 5.706 -3.535 6.625 1.00 94.75 84 VAL A O 1
ATOM 615 N N . VAL A 1 85 ? 3.909 -3.301 5.293 1.00 94.44 85 VAL A N 1
ATOM 616 C CA . VAL A 1 85 ? 4.403 -4.123 4.181 1.00 94.44 85 VAL A CA 1
ATOM 617 C C . VAL A 1 85 ? 5.416 -3.346 3.344 1.00 94.44 85 VAL A C 1
ATOM 619 O O . VAL A 1 85 ? 6.405 -3.904 2.872 1.00 94.44 85 VAL A O 1
ATOM 622 N N . ARG A 1 86 ? 5.182 -2.043 3.142 1.00 92.12 86 ARG A N 1
ATOM 623 C CA . ARG A 1 86 ? 6.068 -1.195 2.336 1.00 92.12 86 ARG A CA 1
ATOM 624 C C . ARG A 1 86 ? 5.951 0.272 2.720 1.00 92.12 86 ARG A C 1
ATOM 626 O O . ARG A 1 86 ? 4.884 0.737 3.107 1.00 92.12 86 ARG A O 1
ATOM 633 N N . ARG A 1 87 ? 7.044 1.016 2.557 1.00 92.56 87 ARG A N 1
ATOM 634 C CA . ARG A 1 87 ? 7.074 2.480 2.679 1.00 92.56 87 ARG A CA 1
ATOM 635 C C . ARG A 1 87 ? 7.456 3.086 1.333 1.00 92.56 87 ARG A C 1
ATOM 637 O O . ARG A 1 87 ? 8.392 2.607 0.696 1.00 92.56 87 ARG A O 1
ATOM 644 N N . GLN A 1 88 ? 6.706 4.085 0.888 1.00 88.44 88 GLN A N 1
ATOM 645 C CA . GLN A 1 88 ? 6.862 4.737 -0.410 1.00 88.44 88 GLN A CA 1
ATOM 646 C C . GLN A 1 88 ? 6.697 6.251 -0.237 1.00 88.44 88 GLN A C 1
ATOM 648 O O . GLN A 1 88 ? 5.595 6.782 -0.355 1.00 88.44 88 GLN A O 1
ATOM 653 N N . GLY A 1 89 ? 7.798 6.944 0.064 1.00 89.31 89 GLY A N 1
ATOM 654 C CA . GLY A 1 89 ? 7.759 8.379 0.360 1.00 89.31 89 GLY A CA 1
ATOM 655 C C . GLY A 1 89 ? 6.824 8.672 1.535 1.00 89.31 89 GLY A C 1
ATOM 656 O O . GLY A 1 89 ? 7.011 8.118 2.619 1.00 89.31 89 GLY A O 1
ATOM 657 N N . ASP A 1 90 ? 5.798 9.483 1.282 1.00 91.88 90 ASP A N 1
ATOM 658 C CA . ASP A 1 90 ? 4.815 9.923 2.280 1.00 91.88 90 ASP A CA 1
ATOM 659 C C . ASP A 1 90 ? 3.652 8.941 2.480 1.00 91.88 90 ASP A C 1
ATOM 661 O O . ASP A 1 90 ? 2.796 9.162 3.336 1.00 91.88 90 ASP A O 1
ATOM 665 N N . MET A 1 91 ? 3.622 7.841 1.724 1.00 93.94 91 MET A N 1
ATOM 666 C CA . MET A 1 91 ? 2.609 6.794 1.838 1.00 93.94 91 MET A CA 1
ATOM 667 C C . MET A 1 91 ? 3.226 5.488 2.334 1.00 93.94 91 MET A C 1
ATOM 669 O O . MET A 1 91 ? 4.380 5.149 2.053 1.00 93.94 91 MET A O 1
ATOM 673 N N . VAL A 1 92 ? 2.441 4.710 3.068 1.00 94.81 92 VAL A N 1
ATOM 674 C CA . VAL A 1 92 ? 2.815 3.386 3.558 1.00 94.81 92 VAL A CA 1
ATOM 675 C C . VAL A 1 92 ? 1.713 2.388 3.244 1.00 94.81 92 VAL A C 1
ATOM 677 O O . VAL A 1 92 ? 0.529 2.690 3.352 1.00 94.81 92 VAL A O 1
ATOM 680 N N . LEU A 1 93 ? 2.110 1.186 2.840 1.00 94.06 93 LEU A N 1
ATOM 681 C CA . LEU A 1 93 ? 1.199 0.068 2.664 1.00 94.06 93 LEU A CA 1
ATOM 682 C C . LEU A 1 93 ? 1.179 -0.730 3.961 1.00 94.06 93 LEU A C 1
ATOM 684 O O . LEU A 1 93 ? 2.216 -1.244 4.389 1.00 94.06 93 LEU A O 1
ATOM 688 N N . ILE A 1 94 ? 0.004 -0.832 4.571 1.00 95.31 94 ILE A N 1
ATOM 689 C CA . ILE A 1 94 ? -0.234 -1.622 5.777 1.00 95.31 94 ILE A CA 1
ATOM 690 C C . ILE A 1 94 ? -1.057 -2.856 5.440 1.00 95.31 94 ILE A C 1
ATOM 692 O O . ILE A 1 94 ? -1.943 -2.793 4.590 1.00 95.31 94 ILE A O 1
ATOM 696 N N . ARG A 1 95 ? -0.788 -3.973 6.113 1.00 95.00 95 ARG A N 1
ATOM 697 C CA . ARG A 1 95 ? -1.636 -5.161 6.033 1.00 95.00 95 ARG A CA 1
ATOM 698 C C . ARG A 1 95 ? -2.931 -4.918 6.798 1.00 95.00 95 ARG A C 1
ATOM 700 O O . ARG A 1 95 ? -2.894 -4.480 7.948 1.00 95.00 95 ARG A O 1
ATOM 707 N N . VAL A 1 96 ? -4.058 -5.221 6.164 1.00 94.00 96 VAL A N 1
ATOM 708 C CA . VAL A 1 96 ? -5.397 -5.039 6.725 1.00 94.00 96 VAL A CA 1
ATOM 709 C C . VAL A 1 96 ? -5.930 -6.403 7.155 1.00 94.00 96 VAL A C 1
ATOM 711 O O . VAL A 1 96 ? -6.376 -7.178 6.310 1.00 94.00 96 VAL A O 1
ATOM 714 N N . PRO A 1 97 ? -5.879 -6.746 8.454 1.00 90.88 97 PRO A N 1
ATOM 715 C CA . PRO A 1 97 ? -6.560 -7.937 8.937 1.00 90.88 97 PRO A CA 1
ATOM 716 C C . PRO A 1 97 ? -8.084 -7.770 8.784 1.00 90.88 97 PRO A C 1
ATOM 718 O O . PRO A 1 97 ? -8.572 -6.638 8.835 1.00 90.88 97 PRO A O 1
ATOM 721 N N . PRO A 1 98 ? -8.865 -8.864 8.695 1.00 89.00 98 PRO A N 1
ATOM 722 C CA . PRO A 1 98 ? -10.321 -8.793 8.511 1.00 89.00 98 PRO A CA 1
ATOM 723 C C . PRO A 1 98 ? -11.046 -7.921 9.547 1.00 89.00 98 PRO A C 1
ATOM 725 O O . PRO A 1 98 ? -12.027 -7.263 9.228 1.00 89.00 98 PRO A O 1
ATOM 728 N N . VAL A 1 99 ? -10.522 -7.854 10.776 1.00 88.19 99 VAL A N 1
ATOM 729 C CA . VAL A 1 99 ? -11.058 -7.021 11.870 1.00 88.19 99 VAL A CA 1
ATOM 730 C C . VAL A 1 99 ? -10.936 -5.508 11.628 1.00 88.19 99 VAL A C 1
ATOM 732 O O . VAL A 1 99 ? -11.594 -4.733 12.313 1.00 88.19 99 VAL A O 1
ATOM 735 N N . LEU A 1 100 ? -10.080 -5.079 10.696 1.00 89.31 100 LEU A N 1
ATOM 736 C CA . LEU A 1 100 ? -9.899 -3.674 10.313 1.0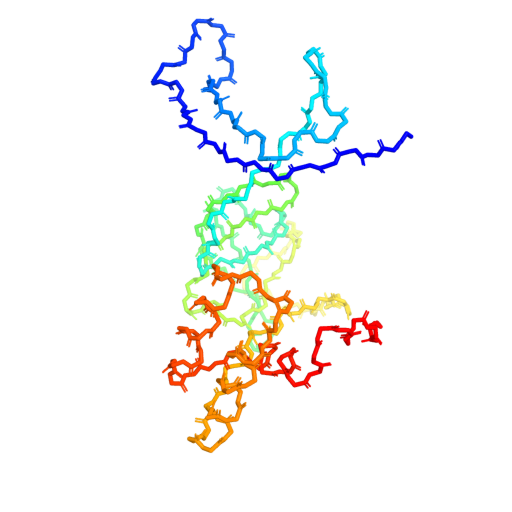0 89.31 100 LEU A CA 1
ATOM 737 C C . LEU A 1 100 ? -10.487 -3.358 8.930 1.00 89.31 100 LEU A C 1
ATOM 739 O O . LEU A 1 100 ? -10.419 -2.211 8.488 1.00 89.31 100 LEU A O 1
ATOM 743 N N . ALA A 1 101 ? -11.060 -4.345 8.237 1.00 88.06 101 ALA A N 1
ATOM 744 C CA . ALA A 1 101 ? -11.679 -4.121 6.938 1.00 88.06 101 ALA A CA 1
ATOM 745 C C . ALA A 1 101 ? -12.871 -3.158 7.076 1.00 88.06 101 ALA A C 1
ATOM 747 O O . ALA A 1 101 ? -13.708 -3.310 7.964 1.00 88.06 101 ALA A O 1
ATOM 748 N N . GLY A 1 102 ? -12.920 -2.134 6.219 1.00 86.31 102 GLY A N 1
ATOM 749 C CA . GLY A 1 102 ? -13.959 -1.097 6.253 1.00 86.31 102 GLY A CA 1
ATOM 750 C C . GLY A 1 102 ? -13.879 -0.128 7.439 1.00 86.31 102 GLY A C 1
ATOM 751 O O . GLY A 1 102 ? -14.743 0.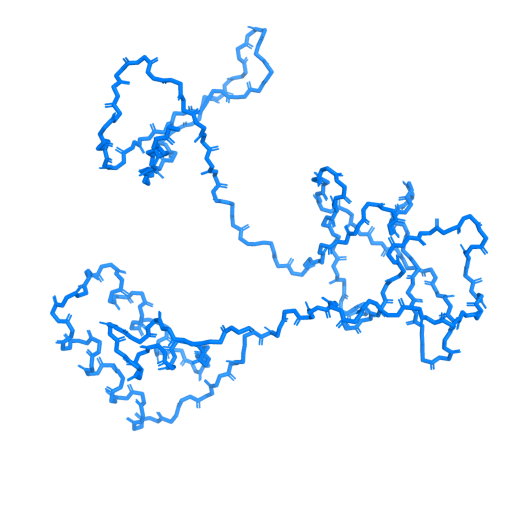732 7.568 1.00 86.31 102 GLY A O 1
ATOM 752 N N . SER A 1 103 ? -12.865 -0.241 8.302 1.00 89.75 103 SER A N 1
ATOM 753 C CA . SER A 1 103 ? -12.691 0.676 9.431 1.00 89.75 103 SER A CA 1
ATOM 754 C C . SER A 1 103 ? -12.052 1.998 8.994 1.00 89.75 103 SER A C 1
ATOM 756 O O . SER A 1 103 ? -11.154 2.014 8.151 1.00 89.75 103 SER A O 1
ATOM 758 N N . GLU A 1 104 ? -12.463 3.108 9.610 1.00 90.75 104 GLU A N 1
ATOM 759 C CA . GLU A 1 104 ? -11.822 4.412 9.405 1.00 90.75 104 GLU A CA 1
ATOM 760 C C . GLU A 1 104 ? -10.537 4.511 10.250 1.00 90.75 104 GLU A C 1
ATOM 762 O O . GLU A 1 104 ? -10.536 4.212 11.447 1.00 90.75 104 GLU A O 1
ATOM 767 N N . ILE A 1 105 ? -9.432 4.945 9.637 1.00 91.38 105 ILE A N 1
ATOM 768 C CA . ILE A 1 105 ? -8.137 5.153 10.303 1.00 91.38 105 ILE A CA 1
ATOM 769 C C . ILE A 1 105 ? -7.793 6.642 10.289 1.00 91.38 105 ILE A C 1
ATOM 771 O O . ILE A 1 105 ? -7.967 7.327 9.283 1.00 91.38 105 ILE A O 1
ATOM 775 N N . VAL A 1 106 ? -7.248 7.142 11.398 1.00 90.81 106 VAL A N 1
ATOM 776 C CA . VAL A 1 106 ? -6.753 8.519 11.495 1.00 90.81 106 VAL A CA 1
ATOM 777 C C . VAL A 1 106 ? -5.549 8.717 10.567 1.00 90.81 106 VAL A C 1
ATOM 779 O O . VAL A 1 106 ? -4.492 8.126 10.779 1.00 90.81 106 VAL A O 1
ATOM 782 N N . ALA A 1 107 ? -5.689 9.597 9.574 1.00 89.69 107 ALA A N 1
ATOM 783 C CA . ALA A 1 107 ? -4.651 9.891 8.581 1.00 89.69 107 ALA A CA 1
ATOM 784 C C . ALA A 1 107 ? -3.409 10.603 9.160 1.00 89.69 107 ALA A C 1
ATOM 786 O O . ALA A 1 107 ? -2.282 10.361 8.725 1.00 89.69 107 ALA A O 1
ATOM 787 N N . ALA A 1 108 ? -3.596 11.473 10.155 1.00 84.69 108 ALA A N 1
ATOM 788 C CA . ALA A 1 108 ? -2.518 12.225 10.791 1.00 84.69 108 ALA A CA 1
ATOM 789 C C . ALA A 1 108 ? -2.657 12.178 12.313 1.00 84.69 108 ALA A C 1
ATOM 791 O O . ALA A 1 108 ? -3.574 12.762 12.896 1.00 84.69 108 ALA A O 1
ATOM 792 N N . ARG A 1 109 ? -1.732 11.479 12.974 1.00 74.19 109 ARG A N 1
ATOM 793 C CA . ARG A 1 109 ? -1.669 11.445 14.435 1.00 74.19 109 ARG A CA 1
ATOM 794 C C . ARG A 1 109 ? -1.108 12.770 14.961 1.00 74.19 109 ARG A C 1
ATOM 796 O O . ARG A 1 109 ? 0.090 13.020 14.884 1.00 74.19 109 ARG A O 1
ATOM 803 N N . ASN A 1 110 ? -1.971 13.616 15.521 1.00 74.38 110 ASN A N 1
ATOM 804 C CA . ASN A 1 110 ? -1.533 14.680 16.427 1.00 74.38 110 ASN A CA 1
ATOM 805 C C . ASN A 1 110 ? -1.052 14.014 17.735 1.00 74.38 110 ASN A C 1
ATOM 807 O O . ASN A 1 110 ? -1.734 13.098 18.194 1.00 74.38 110 ASN A O 1
ATOM 811 N N . PRO A 1 111 ? 0.067 14.438 18.354 1.00 75.81 111 PRO A N 1
ATOM 812 C CA . PRO A 1 111 ? 0.538 13.903 19.639 1.00 75.81 111 PRO A CA 1
ATOM 813 C C . PRO A 1 111 ? -0.516 13.831 20.757 1.00 75.81 111 PRO A C 1
ATOM 815 O O . PRO A 1 111 ? -0.364 13.053 21.691 1.00 75.81 111 PRO A O 1
ATOM 818 N N . LEU A 1 112 ? -1.580 14.634 20.668 1.00 78.81 112 LEU A N 1
ATOM 819 C CA . LEU A 1 112 ? -2.698 14.633 21.614 1.00 78.81 112 LEU A CA 1
ATOM 820 C C . LEU A 1 112 ? -3.749 13.541 21.346 1.00 78.81 112 LEU A C 1
ATOM 822 O O . LEU A 1 112 ? -4.651 13.366 22.160 1.00 78.81 112 LEU A O 1
ATOM 826 N N . LEU A 1 113 ? -3.678 12.835 20.214 1.00 80.81 113 LEU A N 1
ATOM 827 C CA . LEU A 1 113 ? -4.591 11.750 19.863 1.00 80.81 113 LEU A CA 1
ATOM 828 C C . LEU A 1 113 ? -4.046 10.419 20.378 1.00 80.81 113 LEU A C 1
ATOM 830 O O . LEU A 1 113 ? -2.968 9.971 19.993 1.00 80.81 113 LEU A O 1
ATOM 834 N N . GLY A 1 114 ? -4.834 9.770 21.225 1.00 82.31 114 GLY A N 1
ATOM 835 C CA . GLY A 1 114 ? -4.530 8.491 21.841 1.00 82.31 114 GLY A CA 1
ATOM 836 C C . GLY A 1 114 ? -5.777 7.625 21.944 1.00 82.31 114 GLY A C 1
ATOM 837 O O . GLY A 1 114 ? -6.875 8.018 21.547 1.00 82.31 114 GLY A O 1
ATOM 838 N N . GLU A 1 115 ? -5.590 6.423 22.470 1.00 87.00 115 GLU A N 1
ATOM 839 C CA . GLU A 1 115 ? -6.676 5.478 22.699 1.00 87.00 115 GLU A CA 1
ATOM 840 C C . GLU A 1 115 ? -7.725 6.034 23.679 1.00 87.00 115 GLU A C 1
ATOM 842 O O . GLU A 1 115 ? -7.409 6.742 24.633 1.00 87.00 115 GLU A O 1
ATOM 847 N N . GLY A 1 116 ? -8.995 5.725 23.422 1.00 84.75 116 GLY A N 1
ATOM 848 C CA . GLY A 1 116 ? -10.147 6.112 24.232 1.00 84.75 116 GLY A CA 1
ATOM 849 C C . GLY A 1 116 ? -10.639 7.542 24.009 1.00 84.75 116 GLY A C 1
ATOM 850 O O . GLY A 1 116 ? -11.709 7.896 24.517 1.00 84.75 116 GLY A O 1
ATOM 851 N N . ILE A 1 117 ? -9.909 8.363 23.248 1.00 86.12 117 ILE A N 1
ATOM 852 C CA . ILE A 1 117 ? -10.287 9.753 22.985 1.00 86.12 117 ILE A CA 1
ATOM 853 C C . ILE A 1 117 ? -11.464 9.791 22.020 1.00 86.12 117 ILE A C 1
ATOM 855 O O . ILE A 1 117 ? -11.410 9.220 20.932 1.00 86.12 117 ILE A O 1
ATOM 859 N N . ARG A 1 118 ? -12.520 10.505 22.417 1.00 87.19 118 ARG A N 1
ATOM 860 C CA . ARG A 1 118 ? -13.632 10.828 21.529 1.00 87.19 118 ARG A CA 1
ATOM 861 C C . ARG A 1 118 ? -13.228 11.975 20.617 1.00 87.19 118 ARG A C 1
ATOM 863 O O . ARG A 1 118 ? -12.783 13.017 21.098 1.00 87.19 118 ARG A O 1
ATOM 870 N N . VAL A 1 119 ? -13.406 11.795 19.320 1.00 86.56 119 VAL A N 1
ATOM 871 C CA . VAL A 1 119 ? -13.077 12.798 18.311 1.00 86.56 119 VAL A CA 1
ATOM 872 C C . VAL A 1 119 ? -14.313 13.186 17.523 1.00 86.56 119 VAL A C 1
ATOM 874 O O . VAL A 1 119 ? -15.339 12.520 17.561 1.00 86.56 119 VAL A O 1
ATOM 877 N N . ARG A 1 120 ? -14.222 14.299 16.801 1.00 85.31 120 ARG A N 1
ATOM 878 C CA . ARG A 1 120 ? -15.171 14.618 15.741 1.00 85.31 120 ARG A CA 1
ATOM 879 C C . ARG A 1 120 ? -14.430 14.427 14.419 1.00 85.31 120 ARG A C 1
ATOM 881 O O . ARG A 1 120 ? -13.585 15.268 14.109 1.00 85.31 120 ARG A O 1
ATOM 888 N N . PRO A 1 121 ? -14.669 13.331 13.683 1.00 80.25 121 PRO A N 1
ATOM 889 C CA . PRO A 1 121 ? -13.889 13.018 12.494 1.00 80.25 121 PRO A CA 1
ATOM 890 C C . PRO A 1 121 ? -14.076 14.097 11.425 1.00 80.25 121 PRO A C 1
ATOM 892 O O . PRO A 1 121 ? -15.198 14.474 11.081 1.00 80.25 121 PRO A O 1
ATOM 895 N N . GLN A 1 122 ? -12.960 14.598 10.897 1.00 81.38 122 GLN A N 1
ATOM 896 C CA . GLN A 1 122 ? -12.948 15.406 9.684 1.00 81.38 122 GLN A CA 1
ATOM 897 C C . GLN A 1 122 ? -12.701 14.466 8.513 1.00 81.38 122 GLN A C 1
ATOM 899 O O . GLN A 1 122 ? -11.570 14.070 8.250 1.00 81.38 122 GLN A O 1
ATOM 904 N N . ARG A 1 123 ? -13.784 14.062 7.850 1.00 78.94 123 ARG A N 1
ATOM 905 C CA . ARG A 1 123 ? -13.696 13.240 6.646 1.00 78.94 123 ARG A CA 1
ATOM 906 C C . ARG A 1 123 ? -13.307 14.143 5.486 1.00 78.94 123 ARG A C 1
ATOM 908 O O . ARG A 1 123 ? -13.982 15.141 5.230 1.00 78.94 123 ARG A O 1
ATOM 915 N N . GLU A 1 124 ? -12.227 13.808 4.792 1.00 66.25 124 GLU A N 1
ATOM 916 C CA . GLU A 1 124 ? -11.946 14.439 3.509 1.00 66.25 124 GLU A CA 1
ATOM 917 C C . GLU A 1 124 ? -13.074 14.065 2.545 1.00 66.25 124 GLU A C 1
ATOM 919 O O . GLU A 1 124 ? -13.338 12.887 2.312 1.00 66.25 124 GLU A O 1
ATOM 924 N N . ALA A 1 125 ? -13.752 15.067 1.982 1.00 50.72 125 ALA A N 1
ATOM 925 C CA . ALA A 1 125 ? -14.891 14.870 1.080 1.00 50.72 125 ALA A CA 1
ATOM 926 C C . ALA A 1 125 ? -14.538 14.091 -0.207 1.00 50.72 125 ALA A C 1
ATOM 928 O O . ALA A 1 125 ? -15.433 13.706 -0.949 1.00 50.72 125 ALA A O 1
ATOM 929 N N . ASN A 1 126 ? -13.244 13.851 -0.447 1.00 48.16 126 ASN A N 1
ATOM 930 C CA . ASN A 1 126 ? -12.689 13.168 -1.612 1.00 48.16 126 ASN A CA 1
ATOM 931 C C . ASN A 1 126 ? -11.939 11.869 -1.273 1.00 48.16 126 ASN A C 1
ATOM 933 O O . ASN A 1 126 ? -11.196 11.367 -2.116 1.00 48.16 126 ASN A O 1
ATOM 937 N N . ALA A 1 127 ? -12.126 11.294 -0.078 1.00 48.53 127 ALA A N 1
ATOM 938 C CA . ALA A 1 127 ? -11.684 9.928 0.193 1.00 48.53 127 ALA A CA 1
ATOM 939 C C . ALA A 1 127 ? -12.546 8.948 -0.624 1.00 48.53 127 ALA A C 1
ATOM 941 O O . ALA A 1 127 ? -13.499 8.351 -0.128 1.00 48.53 127 ALA A O 1
ATOM 942 N N . GLN A 1 128 ? -12.242 8.832 -1.916 1.00 45.44 128 GLN A N 1
ATOM 943 C CA . GLN A 1 128 ? -12.818 7.835 -2.802 1.00 45.44 128 GLN A CA 1
ATOM 944 C C . GLN A 1 128 ? -12.328 6.479 -2.316 1.00 45.44 128 GLN A C 1
ATOM 946 O O . GLN A 1 128 ? -11.201 6.072 -2.594 1.00 45.44 128 GLN A O 1
ATOM 951 N N . ILE A 1 129 ? -13.175 5.792 -1.553 1.00 50.34 129 ILE A N 1
ATOM 952 C CA . ILE A 1 129 ? -13.060 4.352 -1.363 1.00 50.34 129 ILE A CA 1
ATOM 953 C C . ILE A 1 129 ? -13.078 3.781 -2.784 1.00 50.34 129 ILE A C 1
ATOM 955 O O . ILE A 1 129 ? -14.074 3.982 -3.483 1.00 50.34 129 ILE A O 1
ATOM 959 N N . PRO A 1 130 ? -11.997 3.144 -3.271 1.00 50.66 130 PRO A N 1
ATOM 960 C CA . PRO A 1 130 ? -12.074 2.443 -4.536 1.00 50.66 130 PRO A CA 1
ATOM 961 C C . PRO A 1 130 ? -13.159 1.389 -4.351 1.00 50.66 130 PRO A C 1
ATOM 963 O O . PRO A 1 130 ? -12.999 0.494 -3.520 1.00 50.66 130 PRO A O 1
ATOM 966 N N . GLU A 1 131 ? -14.283 1.537 -5.052 1.00 50.56 131 GLU A N 1
ATOM 967 C CA . GLU A 1 131 ? -15.327 0.519 -5.044 1.00 50.56 131 GLU A CA 1
ATOM 968 C C . GLU A 1 131 ? -14.663 -0.813 -5.379 1.00 50.56 131 GLU A C 1
ATOM 970 O O . GLU A 1 131 ? -13.958 -0.940 -6.391 1.00 50.56 131 GLU A O 1
ATOM 975 N N . ALA A 1 132 ? -14.829 -1.786 -4.479 1.00 55.31 132 ALA A N 1
ATOM 976 C CA . ALA A 1 132 ? -14.434 -3.151 -4.762 1.00 55.31 132 ALA A CA 1
ATOM 977 C C . ALA A 1 132 ? -15.047 -3.526 -6.120 1.00 55.31 132 ALA A C 1
ATOM 979 O O . ALA A 1 132 ? -16.198 -3.164 -6.370 1.00 55.31 132 ALA A O 1
ATOM 980 N N . PRO A 1 133 ? -14.296 -4.182 -7.024 1.00 61.16 133 PRO A N 1
ATOM 981 C CA . PRO A 1 133 ? -14.840 -4.544 -8.322 1.00 61.16 133 PRO A CA 1
ATOM 982 C C . PRO A 1 133 ? -16.111 -5.360 -8.097 1.00 61.16 133 PRO A C 1
ATOM 984 O O . PRO A 1 133 ? -16.044 -6.450 -7.532 1.00 61.16 133 PRO A O 1
ATOM 987 N N . GLU A 1 134 ? -17.260 -4.811 -8.496 1.00 68.31 134 GLU A N 1
ATOM 988 C CA . GLU A 1 134 ? -18.536 -5.504 -8.374 1.00 68.31 134 GLU A CA 1
ATOM 989 C C . GLU A 1 134 ? -18.459 -6.793 -9.189 1.00 68.31 134 GLU A C 1
ATOM 991 O O . GLU A 1 134 ? -18.310 -6.780 -10.415 1.00 68.31 134 GLU A O 1
ATOM 996 N N . MET A 1 135 ? -18.479 -7.916 -8.480 1.00 76.81 135 MET A N 1
ATOM 997 C CA . MET A 1 135 ? -18.477 -9.243 -9.071 1.00 76.81 135 MET A CA 1
ATOM 998 C C . MET A 1 135 ? -19.927 -9.624 -9.351 1.00 76.81 135 MET A C 1
ATOM 1000 O O . MET A 1 135 ? -20.743 -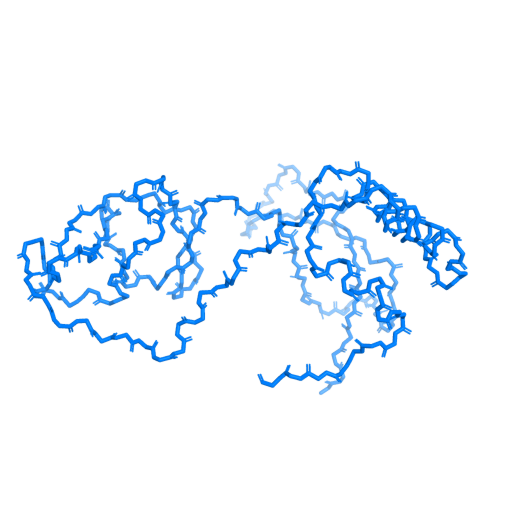9.685 -8.435 1.00 76.81 135 MET A O 1
ATOM 1004 N N . VAL A 1 136 ? -20.249 -9.863 -10.620 1.00 72.81 136 VAL A N 1
ATOM 1005 C CA . VAL A 1 136 ? -21.605 -10.191 -11.071 1.00 72.81 136 VAL A CA 1
ATOM 1006 C C . VAL A 1 136 ? -21.637 -11.646 -11.525 1.00 72.81 136 VAL A C 1
ATOM 1008 O O . VAL A 1 136 ? -20.755 -12.100 -12.261 1.00 72.81 136 VAL A O 1
ATOM 1011 N N . THR A 1 137 ? -22.656 -12.387 -11.094 1.00 78.19 137 THR A N 1
ATOM 1012 C CA . THR A 1 137 ? -22.952 -13.721 -11.620 1.00 78.19 137 THR A CA 1
ATOM 1013 C C . THR A 1 137 ? -23.639 -13.580 -12.977 1.00 78.19 137 THR A C 1
ATOM 1015 O O . THR A 1 137 ? -24.714 -12.996 -13.091 1.00 78.19 137 THR A O 1
ATOM 1018 N N . LEU A 1 138 ? -23.000 -14.089 -14.033 1.00 74.12 138 LEU A N 1
ATOM 1019 C CA . LEU A 1 138 ? -23.583 -14.098 -15.376 1.00 74.12 138 LEU A CA 1
ATOM 1020 C C . LEU A 1 138 ? -24.511 -15.302 -15.540 1.00 74.12 138 LEU A C 1
ATOM 1022 O O . LEU A 1 138 ? -24.088 -16.447 -15.341 1.00 74.12 138 LEU A O 1
ATOM 1026 N N . ASP A 1 139 ? -25.736 -15.043 -15.984 1.00 80.81 139 ASP A N 1
ATOM 1027 C CA . ASP A 1 139 ? -26.649 -16.048 -16.512 1.00 80.81 139 ASP A CA 1
ATOM 1028 C C . ASP A 1 139 ? -26.072 -16.706 -17.780 1.00 80.81 139 ASP A C 1
ATOM 1030 O O . ASP A 1 139 ? -25.246 -16.137 -18.505 1.00 80.81 139 ASP A O 1
ATOM 1034 N N . ALA A 1 140 ? -26.481 -17.950 -18.040 1.00 78.50 140 ALA A N 1
ATOM 1035 C CA . ALA A 1 140 ? -25.909 -18.764 -19.113 1.00 78.50 140 ALA A CA 1
ATOM 1036 C C . ALA A 1 140 ? -26.133 -18.161 -20.514 1.00 78.50 140 ALA A C 1
ATOM 1038 O O . ALA A 1 140 ? -25.273 -18.299 -21.386 1.00 78.50 140 ALA A O 1
ATOM 1039 N N . GLU A 1 141 ? -27.254 -17.466 -20.720 1.00 79.88 141 GLU A N 1
ATOM 1040 C CA . GLU A 1 141 ? -27.621 -16.860 -22.002 1.00 79.88 141 GLU A CA 1
ATOM 1041 C C . GLU A 1 141 ? -26.764 -15.622 -22.301 1.00 79.88 141 GLU A C 1
ATOM 1043 O O . GLU A 1 141 ? -26.109 -15.548 -23.348 1.00 79.88 141 GLU A O 1
ATOM 1048 N N . THR A 1 142 ? -26.651 -14.695 -21.342 1.00 77.25 142 THR A N 1
ATOM 1049 C CA . THR A 1 142 ? -25.780 -13.519 -21.486 1.00 77.25 142 THR A CA 1
ATOM 1050 C C . THR A 1 142 ? -24.318 -13.924 -21.658 1.00 77.25 142 THR A C 1
ATOM 1052 O O . THR A 1 142 ? -23.617 -13.358 -22.504 1.00 77.25 142 THR A O 1
ATOM 1055 N N . ARG A 1 143 ? -23.850 -14.949 -20.934 1.00 80.88 143 ARG A N 1
ATOM 1056 C CA . ARG A 1 143 ? -22.481 -15.474 -21.065 1.00 80.88 143 ARG A CA 1
ATOM 1057 C C . ARG A 1 143 ? -22.181 -15.955 -22.485 1.00 80.88 143 ARG A C 1
ATOM 1059 O O . ARG A 1 143 ? -21.162 -15.561 -23.053 1.00 80.88 143 ARG A O 1
ATOM 1066 N N . ALA A 1 144 ? -23.070 -16.758 -23.071 1.00 81.75 144 ALA A N 1
ATOM 1067 C CA . ALA A 1 144 ? -22.905 -17.263 -24.432 1.00 81.75 144 ALA A CA 1
ATOM 1068 C C . ALA A 1 144 ? -22.834 -16.119 -25.460 1.00 81.75 144 ALA A C 1
ATOM 1070 O O . ALA A 1 144 ? -21.998 -16.148 -26.365 1.00 81.75 144 ALA A O 1
ATOM 1071 N N . SER A 1 145 ? -23.639 -15.065 -25.274 1.00 82.00 145 SER A N 1
ATOM 1072 C CA . SER A 1 145 ? -23.624 -13.889 -26.155 1.00 82.00 145 SER A CA 1
ATOM 1073 C C . SER A 1 145 ? -22.295 -13.115 -26.103 1.00 82.00 145 SER A C 1
ATOM 1075 O O . SER A 1 145 ? -21.794 -12.648 -27.130 1.00 82.00 145 SER A O 1
ATOM 1077 N N . LEU A 1 146 ? -21.686 -13.006 -24.915 1.00 80.94 146 LEU A N 1
ATOM 1078 C CA . LEU A 1 146 ? -20.407 -12.322 -24.718 1.00 80.94 146 LEU A CA 1
ATOM 1079 C C . LEU A 1 146 ? -19.238 -13.130 -25.288 1.00 80.94 146 LEU A C 1
ATOM 1081 O O . LEU A 1 146 ? -18.375 -12.546 -25.944 1.00 80.94 146 LEU A O 1
ATOM 1085 N N . ILE A 1 147 ? -19.241 -14.453 -25.098 1.00 83.56 147 ILE A N 1
ATOM 1086 C CA . ILE A 1 147 ? -18.236 -15.367 -25.663 1.00 83.56 147 ILE A CA 1
ATOM 1087 C C . ILE A 1 147 ? -18.250 -15.293 -27.193 1.00 83.56 147 ILE A C 1
ATOM 1089 O O . ILE A 1 147 ? -17.217 -14.989 -27.791 1.00 83.56 147 ILE A O 1
ATOM 1093 N N . ALA A 1 148 ? -19.422 -15.440 -27.819 1.00 83.75 148 ALA A N 1
ATOM 1094 C CA . ALA A 1 148 ? -19.559 -15.380 -29.276 1.00 83.75 148 ALA A CA 1
ATOM 1095 C C . ALA A 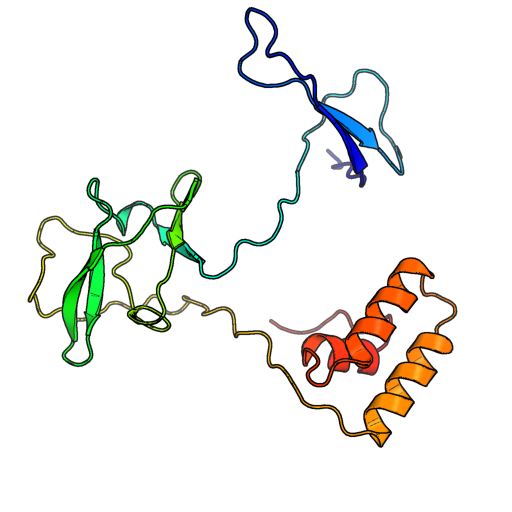1 148 ? -19.052 -14.048 -29.856 1.00 83.75 148 ALA A C 1
ATOM 1097 O O . ALA A 1 148 ? -18.442 -14.005 -30.927 1.00 83.75 148 ALA A O 1
ATOM 1098 N N . ARG A 1 149 ? -19.246 -12.936 -29.132 1.00 80.88 149 ARG A N 1
ATOM 1099 C CA . ARG A 1 149 ? -18.723 -11.635 -29.564 1.00 80.88 149 ARG A CA 1
ATOM 1100 C C . ARG A 1 149 ? -17.205 -11.521 -29.434 1.00 80.88 149 ARG A C 1
ATOM 1102 O O . ARG A 1 149 ? -16.576 -10.907 -30.293 1.00 80.88 149 ARG A O 1
ATOM 1109 N N . VAL A 1 150 ? -16.616 -12.081 -28.380 1.00 80.81 150 VAL A N 1
ATOM 1110 C CA . VAL A 1 150 ? -15.156 -12.104 -28.192 1.00 80.81 150 VAL A CA 1
ATOM 1111 C C . VAL A 1 150 ? -14.482 -12.981 -29.256 1.00 80.81 150 VAL A C 1
ATOM 1113 O O . VAL A 1 150 ? -13.421 -12.619 -29.771 1.00 80.81 150 VAL A O 1
ATOM 1116 N N . GLU A 1 151 ? -15.119 -14.083 -29.649 1.00 80.31 151 GLU A N 1
ATOM 1117 C CA . GLU A 1 151 ? -14.676 -14.935 -30.758 1.00 80.31 151 GLU A CA 1
ATOM 1118 C C . GLU A 1 151 ? -14.797 -14.230 -32.118 1.00 80.31 151 GLU A C 1
ATOM 1120 O O . GLU A 1 151 ? -13.867 -14.283 -32.922 1.00 80.31 151 GLU A O 1
ATOM 1125 N N . GLY A 1 152 ? -15.888 -13.490 -32.349 1.00 76.38 152 GLY A N 1
ATOM 1126 C CA . GLY A 1 152 ? -16.112 -12.715 -33.575 1.00 76.38 152 GLY A CA 1
ATOM 1127 C C . GLY A 1 152 ? -15.278 -11.430 -33.708 1.00 76.38 152 GLY A C 1
ATOM 1128 O O . GLY A 1 152 ? -15.287 -10.791 -34.763 1.00 76.38 152 GLY A O 1
ATOM 1129 N N . ALA A 1 153 ? -14.547 -11.017 -32.667 1.00 75.00 153 ALA A N 1
ATOM 1130 C CA . ALA A 1 153 ? -13.753 -9.790 -32.677 1.00 75.00 153 ALA A CA 1
ATOM 1131 C C . ALA A 1 153 ? -12.428 -9.967 -33.451 1.00 75.00 153 ALA A C 1
ATOM 1133 O O . ALA A 1 153 ? -11.404 -10.393 -32.906 1.00 75.00 153 ALA A O 1
ATOM 1134 N N . VAL A 1 154 ? -12.442 -9.574 -34.732 1.00 67.31 154 VAL A N 1
ATOM 1135 C CA . VAL A 1 154 ? -11.291 -9.647 -35.661 1.00 67.31 154 VAL A CA 1
ATOM 1136 C C . VAL A 1 154 ? -10.129 -8.730 -35.248 1.00 67.31 154 VAL A C 1
ATOM 1138 O O . VAL A 1 154 ? -8.970 -9.046 -35.493 1.00 67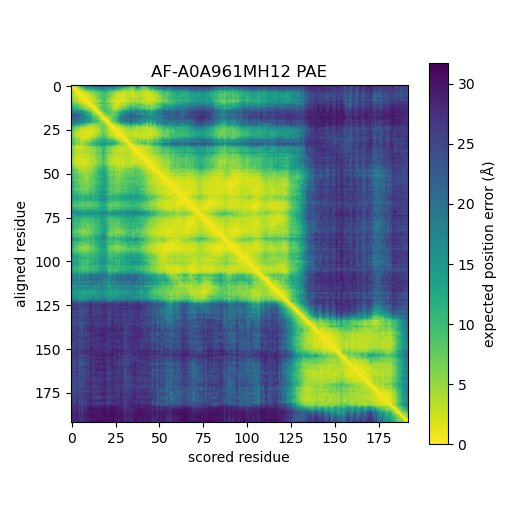.31 154 VAL A O 1
ATOM 1141 N N . MET A 1 155 ? -10.414 -7.615 -34.569 1.00 68.19 155 MET A N 1
ATOM 1142 C CA . MET A 1 155 ? -9.409 -6.622 -34.147 1.00 68.19 155 MET A CA 1
ATOM 1143 C C . MET A 1 155 ? -8.710 -6.957 -32.814 1.00 68.19 155 MET A C 1
ATOM 1145 O O . MET A 1 155 ? -7.989 -6.119 -32.272 1.00 68.19 155 MET A O 1
ATOM 1149 N N . MET A 1 156 ? -8.925 -8.152 -32.251 1.00 71.00 156 MET A N 1
ATOM 1150 C CA . MET A 1 156 ? -8.422 -8.518 -30.922 1.00 71.00 156 MET A CA 1
ATOM 1151 C C . MET A 1 156 ? -7.223 -9.484 -31.002 1.00 71.00 156 MET A C 1
ATOM 1153 O O . MET A 1 156 ? -7.344 -10.532 -31.640 1.00 71.00 156 MET A O 1
ATOM 1157 N N . PRO A 1 157 ? -6.079 -9.190 -30.344 1.00 80.25 157 PRO A N 1
ATOM 1158 C CA . PRO A 1 157 ? -4.942 -10.112 -30.287 1.00 80.25 157 PRO A CA 1
ATOM 1159 C C . PRO A 1 157 ? -5.293 -11.422 -29.567 1.00 80.25 157 PRO A C 1
ATOM 1161 O O . PRO A 1 157 ? -5.974 -11.399 -28.539 1.00 80.25 157 PRO A O 1
ATOM 1164 N N . GLU A 1 158 ? -4.775 -12.557 -30.046 1.00 77.50 158 GLU A N 1
ATOM 1165 C CA . GLU A 1 158 ? -5.127 -13.889 -29.522 1.00 77.50 158 GLU A CA 1
ATOM 1166 C C . GLU A 1 158 ? -4.852 -14.045 -28.021 1.00 77.50 158 GLU A C 1
ATOM 1168 O O . GLU A 1 158 ? -5.717 -14.511 -27.285 1.00 77.50 158 GLU A O 1
ATOM 1173 N N . GLY A 1 159 ? -3.706 -13.560 -27.528 1.00 79.06 159 GLY A N 1
ATOM 1174 C CA . GLY A 1 159 ? -3.379 -13.625 -26.097 1.00 79.06 159 GLY A CA 1
ATOM 1175 C C . GLY A 1 159 ? -4.354 -12.846 -25.202 1.00 79.06 159 GLY A C 1
ATOM 1176 O O . GLY A 1 159 ? -4.564 -13.208 -24.045 1.00 79.06 159 GLY A O 1
ATOM 1177 N N . VAL A 1 160 ? -4.990 -11.799 -25.736 1.00 79.69 160 VAL A N 1
ATOM 1178 C CA . VAL A 1 160 ? -6.029 -11.040 -25.025 1.00 79.69 160 VAL A CA 1
ATOM 1179 C C . VAL A 1 160 ? -7.359 -11.791 -25.076 1.00 79.69 160 VAL A C 1
ATOM 1181 O O . VAL A 1 160 ? -8.026 -11.899 -24.049 1.00 79.69 160 VAL A O 1
ATOM 1184 N N . ARG A 1 161 ? -7.713 -12.359 -26.235 1.00 80.31 161 ARG A N 1
ATOM 1185 C CA . ARG A 1 161 ? -8.927 -13.168 -26.417 1.00 80.31 161 ARG A CA 1
ATOM 1186 C C . ARG A 1 161 ? -8.964 -14.341 -25.438 1.00 80.31 161 ARG A C 1
ATOM 1188 O O . ARG A 1 161 ? -9.927 -14.472 -24.690 1.00 80.31 161 ARG A O 1
ATOM 1195 N N . THR A 1 162 ? -7.889 -15.125 -25.372 1.00 82.75 162 THR A N 1
ATOM 1196 C CA . THR A 1 162 ? -7.787 -16.288 -24.474 1.00 82.75 162 THR A CA 1
ATOM 1197 C C . THR A 1 162 ? -7.953 -15.896 -23.008 1.00 82.75 162 THR A C 1
ATOM 1199 O O . THR A 1 162 ? -8.613 -16.595 -22.245 1.00 82.75 162 THR A O 1
ATOM 1202 N N . ARG A 1 163 ? -7.401 -14.744 -22.609 1.00 81.62 163 ARG A N 1
ATOM 1203 C CA . ARG A 1 163 ? -7.521 -14.229 -21.239 1.00 81.62 163 ARG A CA 1
ATOM 1204 C C . ARG A 1 163 ? -8.943 -13.798 -20.887 1.00 81.62 163 ARG A C 1
ATOM 1206 O O . ARG A 1 163 ? -9.352 -13.940 -19.744 1.00 81.62 163 ARG A O 1
ATOM 1213 N N . ILE A 1 164 ? -9.672 -13.229 -21.842 1.00 82.56 164 ILE A N 1
ATOM 1214 C CA . ILE A 1 164 ? -11.050 -12.778 -21.619 1.00 82.56 164 ILE A CA 1
ATOM 1215 C C . ILE A 1 164 ? -12.002 -13.972 -21.583 1.00 82.56 164 ILE A C 1
ATOM 1217 O O . ILE A 1 164 ? -12.875 -14.016 -20.721 1.00 82.56 164 ILE A O 1
ATOM 1221 N N . LEU A 1 165 ? -11.809 -14.959 -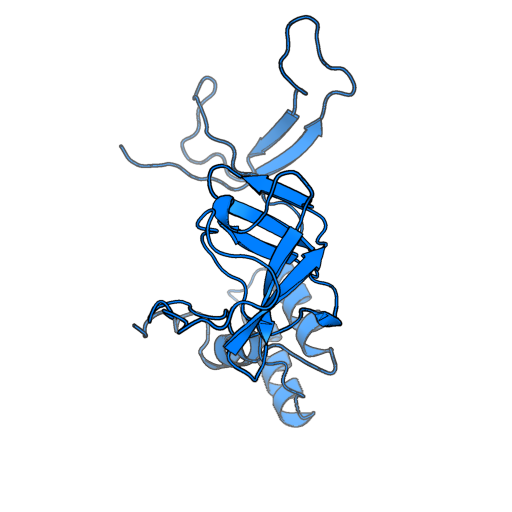22.462 1.00 84.50 165 LEU A N 1
ATOM 1222 C CA . LEU A 1 165 ? -12.597 -16.193 -22.455 1.00 84.50 165 LEU A CA 1
ATOM 1223 C C . LEU A 1 165 ? -12.465 -16.931 -21.117 1.00 84.50 165 LEU A C 1
ATOM 1225 O O . LEU A 1 165 ? -13.479 -17.234 -20.496 1.00 84.50 165 LEU A O 1
ATOM 1229 N N . SER A 1 166 ? -11.242 -17.091 -20.599 1.00 83.69 166 SER A N 1
ATOM 1230 C CA . SER A 1 166 ? -11.030 -17.739 -19.296 1.00 83.69 166 SER A CA 1
ATOM 1231 C C . SER A 1 166 ? -11.603 -16.959 -18.108 1.00 83.69 166 SER A C 1
ATOM 1233 O O . SER A 1 166 ? -11.850 -17.537 -17.053 1.00 83.69 166 SER A O 1
ATOM 1235 N N . GLN A 1 167 ? -11.824 -15.648 -18.254 1.00 79.00 167 GLN A N 1
ATOM 1236 C CA . GLN A 1 167 ? -12.517 -14.833 -17.254 1.00 79.00 167 GLN A CA 1
ATOM 1237 C C . GLN A 1 167 ? -14.040 -14.970 -17.352 1.00 79.00 167 GLN A C 1
ATOM 1239 O O . GLN A 1 167 ? -14.695 -15.005 -16.318 1.00 79.00 167 GLN A O 1
ATOM 1244 N N . LEU A 1 168 ? -14.607 -15.085 -18.558 1.00 82.94 168 LEU A N 1
ATOM 1245 C CA . LEU A 1 168 ? -16.048 -15.293 -18.772 1.00 82.94 168 LEU A CA 1
ATOM 1246 C C . LEU A 1 168 ? -16.525 -16.706 -18.392 1.00 82.94 168 LEU A C 1
ATOM 1248 O O . LEU A 1 168 ? -17.713 -16.906 -18.146 1.00 82.94 168 LEU A O 1
ATOM 1252 N N . GLU A 1 169 ? -15.616 -17.681 -18.343 1.00 80.94 169 GLU A N 1
ATOM 1253 C CA . GLU A 1 169 ? -15.895 -19.040 -17.861 1.00 80.94 169 GLU A CA 1
ATOM 1254 C C . GLU A 1 169 ? -16.084 -19.115 -16.337 1.00 80.94 169 GLU A C 1
ATOM 1256 O O . GLU A 1 169 ? -16.723 -20.048 -15.844 1.00 80.94 169 GLU A O 1
ATOM 1261 N N . GLN A 1 170 ? -15.573 -18.131 -15.588 1.00 79.38 170 GLN A N 1
ATOM 1262 C CA . GLN A 1 170 ? -15.701 -18.085 -14.131 1.00 79.38 170 GLN A CA 1
ATOM 1263 C C . GLN A 1 170 ? -17.155 -17.839 -13.706 1.00 79.38 170 GLN A C 1
ATOM 1265 O O . GLN A 1 170 ? -17.952 -17.239 -14.426 1.00 79.38 170 GLN A O 1
ATOM 1270 N N . GLU A 1 171 ? -17.515 -18.312 -12.510 1.00 71.88 171 GLU A N 1
ATOM 1271 C CA . GLU A 1 171 ? -18.867 -18.149 -11.957 1.00 71.88 171 GLU A CA 1
ATOM 1272 C C . GLU A 1 171 ? -19.208 -16.680 -11.670 1.00 71.88 171 GLU A C 1
ATOM 1274 O O . GLU A 1 171 ? -20.353 -16.258 -11.828 1.00 71.88 171 GLU A O 1
ATOM 1279 N N . GLN A 1 172 ? -18.198 -15.891 -11.305 1.00 76.12 172 GLN A N 1
ATOM 1280 C CA . GLN A 1 172 ? -18.319 -14.474 -11.002 1.00 76.12 172 GLN A CA 1
ATOM 1281 C C . GLN A 1 172 ? -17.360 -13.683 -11.886 1.00 76.12 172 GLN A C 1
ATOM 1283 O O . GLN A 1 172 ? -16.164 -13.974 -11.930 1.00 76.12 172 GLN A O 1
ATOM 1288 N N . VAL A 1 173 ? -17.882 -12.666 -12.567 1.00 78.81 173 VAL A N 1
ATOM 1289 C CA . VAL A 1 173 ? -17.126 -11.852 -13.522 1.00 78.81 173 VAL A CA 1
ATOM 1290 C C . VAL A 1 173 ? -17.210 -10.378 -13.116 1.00 78.81 173 VAL A C 1
ATOM 1292 O O . VAL A 1 173 ? -18.286 -9.923 -12.729 1.00 78.81 173 VAL A O 1
ATOM 1295 N N . PRO A 1 174 ? -16.117 -9.596 -13.208 1.00 79.69 174 PRO A N 1
ATOM 1296 C CA . PRO A 1 174 ? -16.168 -8.172 -12.886 1.00 79.69 174 PRO A CA 1
ATOM 1297 C C . PRO A 1 174 ? -17.141 -7.412 -13.802 1.00 79.69 174 PRO A C 1
ATOM 1299 O O . PRO A 1 174 ? -17.012 -7.485 -15.028 1.00 79.69 174 PRO A O 1
ATOM 1302 N N . ALA A 1 175 ? -18.038 -6.604 -13.231 1.00 80.31 175 ALA A N 1
ATOM 1303 C CA . ALA A 1 175 ? -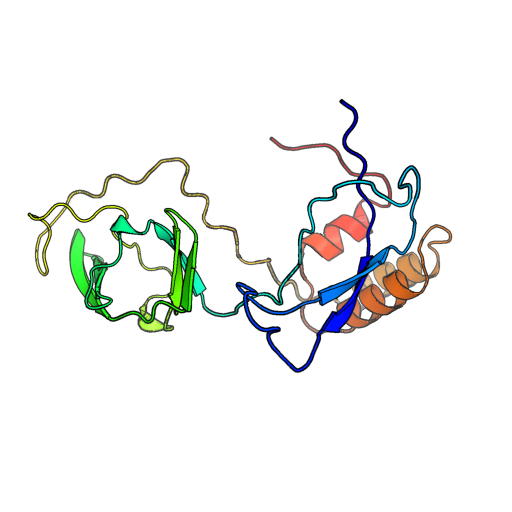19.011 -5.783 -13.966 1.00 80.31 175 ALA A CA 1
ATOM 1304 C C . ALA A 1 175 ? -18.344 -4.921 -15.052 1.00 80.31 175 ALA A C 1
ATOM 1306 O O . ALA A 1 175 ? -18.770 -4.901 -16.206 1.00 80.31 175 ALA A O 1
ATOM 1307 N N . ARG A 1 176 ? -17.190 -4.322 -14.730 1.00 76.12 176 ARG A N 1
ATOM 1308 C CA . ARG A 1 176 ? -16.402 -3.506 -15.672 1.00 76.12 176 ARG A CA 1
ATOM 1309 C C . ARG A 1 176 ? -15.893 -4.275 -16.897 1.00 76.12 176 ARG A C 1
ATOM 1311 O O . ARG A 1 176 ? -15.584 -3.654 -17.915 1.00 76.12 176 ARG A O 1
ATOM 1318 N N . LEU A 1 177 ? -15.726 -5.599 -16.808 1.00 80.31 177 LEU A N 1
ATOM 1319 C CA . LEU A 1 177 ? -15.376 -6.429 -17.966 1.00 80.31 177 LEU A CA 1
ATOM 1320 C C . LEU A 1 177 ? -16.602 -6.623 -18.863 1.00 80.31 177 LEU A C 1
ATOM 1322 O O . LEU A 1 177 ? -16.492 -6.465 -20.078 1.00 80.31 177 LEU A O 1
ATOM 1326 N N . ILE A 1 178 ? -17.758 -6.90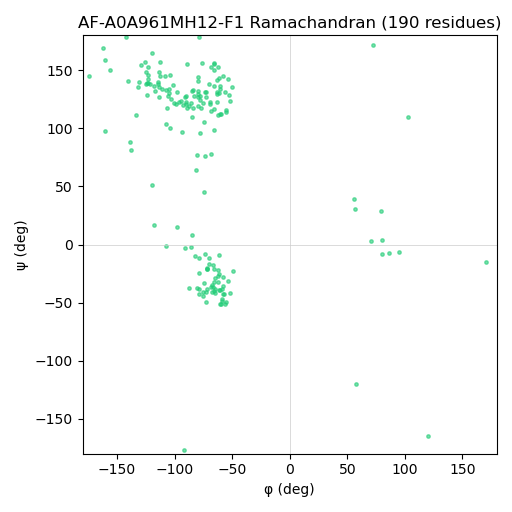4 -18.260 1.00 80.06 178 ILE A N 1
ATOM 1327 C CA . ILE A 1 178 ? -19.038 -7.085 -18.954 1.00 80.06 178 ILE A CA 1
ATOM 1328 C C . ILE A 1 178 ? -19.409 -5.808 -19.714 1.00 80.06 178 ILE A C 1
ATOM 1330 O O . ILE A 1 178 ? -19.628 -5.861 -20.923 1.00 80.06 178 ILE A O 1
ATOM 1334 N N . GLU A 1 179 ? -19.386 -4.654 -19.045 1.00 80.81 179 GLU A N 1
ATOM 1335 C CA . GLU A 1 179 ? -19.691 -3.351 -19.649 1.00 80.81 179 GLU A CA 1
ATOM 1336 C C . GLU A 1 179 ? -18.770 -3.028 -20.826 1.00 80.81 179 GLU A C 1
ATOM 1338 O O . GLU A 1 179 ? -19.219 -2.585 -21.881 1.00 80.81 179 GLU A O 1
ATOM 1343 N N . ARG A 1 180 ? -17.469 -3.300 -20.688 1.00 77.31 180 ARG A N 1
ATOM 1344 C CA . ARG A 1 180 ? -16.494 -3.044 -21.754 1.00 77.31 180 ARG A CA 1
ATOM 1345 C C . ARG A 1 180 ? -16.737 -3.920 -22.974 1.00 77.31 180 ARG A C 1
ATOM 1347 O O . ARG A 1 180 ? -16.609 -3.451 -24.104 1.00 77.31 180 ARG A O 1
ATOM 1354 N N . LEU A 1 181 ? -17.083 -5.187 -22.756 1.00 79.62 181 LEU A N 1
ATOM 1355 C CA . LEU A 1 181 ? -17.464 -6.075 -23.845 1.00 79.62 181 LEU A CA 1
ATOM 1356 C C . LEU A 1 181 ? -18.760 -5.582 -24.487 1.00 79.62 181 LEU A C 1
ATOM 1358 O O . LEU A 1 181 ? -18.804 -5.513 -25.709 1.00 79.62 181 LEU A O 1
ATOM 1362 N N . GLN A 1 182 ? -19.744 -5.145 -23.692 1.00 77.62 182 GLN A N 1
ATOM 1363 C CA . GLN A 1 182 ? -20.999 -4.521 -24.132 1.00 77.62 182 GLN A CA 1
ATOM 1364 C C . GLN A 1 182 ? -20.806 -3.297 -25.027 1.00 77.62 182 GLN A C 1
ATOM 1366 O O . GLN A 1 182 ? -21.368 -3.274 -26.125 1.00 77.62 182 GLN A O 1
ATOM 1371 N N . GLN A 1 183 ? -19.955 -2.361 -24.616 1.00 74.62 183 GLN A N 1
ATOM 1372 C CA . GLN A 1 183 ? -19.727 -1.080 -25.290 1.00 74.62 183 GLN A CA 1
ATOM 1373 C C . GLN A 1 183 ? -18.810 -1.167 -26.529 1.00 74.62 183 GLN A C 1
ATOM 1375 O O . GLN A 1 183 ? -18.758 -0.226 -27.321 1.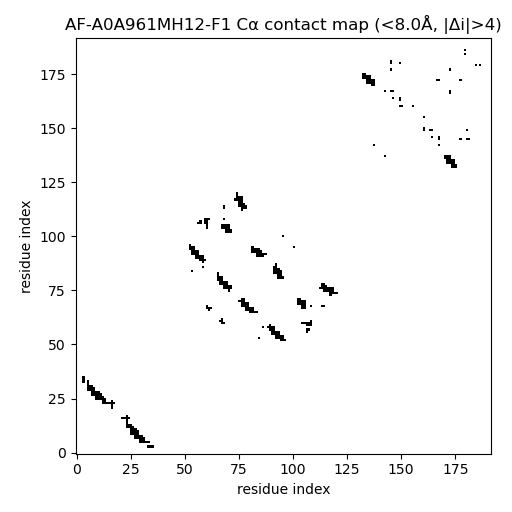00 74.62 183 GLN A O 1
ATOM 1380 N N . GLY A 1 184 ? -18.130 -2.298 -26.750 1.00 61.31 184 GLY A N 1
ATOM 1381 C CA . GLY A 1 184 ? -17.296 -2.540 -27.931 1.00 61.31 184 GLY A CA 1
ATOM 1382 C C . GLY A 1 184 ? -15.970 -1.752 -27.955 1.00 61.31 184 GLY A C 1
ATOM 1383 O O . GLY A 1 184 ? -15.728 -0.884 -27.112 1.00 61.31 184 GLY A O 1
ATOM 1384 N N . PRO A 1 185 ? -15.068 -2.049 -28.914 1.00 52.75 185 PRO A N 1
ATOM 1385 C CA . PRO A 1 185 ? -13.765 -1.395 -29.044 1.00 52.75 185 PRO A CA 1
ATOM 1386 C C . PRO A 1 185 ? -13.939 0.035 -29.587 1.00 52.75 185 PRO A C 1
ATOM 1388 O O . PRO A 1 185 ? -13.730 0.302 -30.765 1.00 52.75 185 PRO A O 1
ATOM 1391 N N . GLY A 1 186 ? -14.387 0.954 -28.734 1.00 48.47 186 GLY A N 1
ATOM 1392 C CA . GLY A 1 186 ? -14.634 2.351 -29.105 1.00 48.47 186 GLY A CA 1
ATOM 1393 C C . GLY A 1 186 ? -15.357 3.195 -28.051 1.00 48.47 186 GLY A C 1
ATOM 1394 O O . GLY A 1 186 ? -15.307 4.420 -28.127 1.00 48.47 186 GLY A O 1
ATOM 1395 N N . GLY A 1 187 ? -15.978 2.581 -27.039 1.00 46.81 187 GLY A N 1
ATOM 1396 C CA . GLY A 1 187 ? -16.684 3.284 -25.960 1.00 46.81 187 GLY A CA 1
ATOM 1397 C C . GLY A 1 187 ? -15.753 3.796 -24.860 1.00 46.81 187 GLY A C 1
ATOM 1398 O O . GLY A 1 187 ? -15.796 3.319 -23.737 1.00 46.81 187 GLY A O 1
ATOM 1399 N N . GLY A 1 188 ? -14.861 4.730 -25.181 1.00 43.84 188 GLY A N 1
ATOM 1400 C CA . GLY A 1 188 ? -13.909 5.296 -24.225 1.00 43.84 188 GLY A CA 1
ATOM 1401 C C . GLY A 1 188 ? -14.065 6.797 -24.039 1.00 43.84 188 GLY A C 1
ATOM 1402 O O . GLY A 1 188 ? -13.071 7.494 -24.190 1.00 43.84 188 GLY A O 1
ATOM 1403 N N . ARG A 1 189 ? -15.274 7.309 -23.762 1.00 45.47 189 ARG A N 1
ATOM 1404 C CA . ARG A 1 189 ? -15.500 8.681 -23.257 1.00 45.47 189 ARG A CA 1
ATOM 1405 C C . ARG A 1 189 ? -16.876 8.823 -22.584 1.00 45.47 189 ARG A C 1
ATOM 1407 O O . ARG A 1 189 ? -17.832 9.115 -23.290 1.00 45.47 189 ARG A O 1
ATOM 1414 N N . GLN A 1 190 ? -16.954 8.729 -21.251 1.00 36.12 190 GLN A N 1
ATOM 1415 C CA . GLN A 1 190 ? -17.599 9.755 -20.407 1.00 36.12 190 GLN A CA 1
ATOM 1416 C C . GLN A 1 190 ? -17.447 9.482 -18.902 1.00 36.12 190 GLN A C 1
ATOM 1418 O O . GLN A 1 190 ? -17.509 8.336 -18.475 1.00 36.12 190 GLN A O 1
ATOM 1423 N N . GLY A 1 191 ? -17.319 10.575 -18.141 1.00 36.12 191 GLY A N 1
ATOM 1424 C CA . GLY A 1 191 ? -17.378 10.643 -16.676 1.00 36.12 191 GLY A CA 1
ATOM 1425 C C . GLY A 1 191 ? -15.985 10.773 -16.058 1.00 36.12 191 GLY A C 1
ATOM 1426 O O . GLY A 1 191 ? -15.197 9.844 -16.170 1.00 36.12 191 GLY A O 1
ATOM 1427 N N . GLY A 1 192 ? -15.560 11.894 -15.476 1.00 32.41 192 GLY A N 1
ATOM 1428 C CA . GLY A 1 192 ? -16.309 12.975 -14.832 1.00 32.41 192 GLY A CA 1
ATOM 1429 C C . GLY A 1 192 ? -15.736 13.120 -13.435 1.00 32.41 192 GLY A C 1
ATOM 1430 O O . GLY A 1 192 ? -15.971 12.182 -12.650 1.00 32.41 192 GLY A O 1
#

Solvent-accessible surface area (backbone atoms only — not comparable to full-atom values): 12391 Å² total; per-residue (Å²): 131,88,84,81,83,64,62,62,47,79,75,49,66,52,95,57,62,54,92,93,51,98,53,65,56,71,43,69,46,64,78,54,64,77,90,67,57,93,89,65,89,78,86,87,83,81,87,72,83,84,74,79,60,57,45,82,40,44,44,56,24,45,51,97,86,29,37,31,41,32,52,50,96,84,38,25,25,38,74,42,82,44,50,75,79,46,79,55,88,66,34,24,33,30,45,50,55,81,93,52,61,94,55,52,64,48,55,66,67,50,94,88,65,51,68,72,43,73,57,80,86,82,75,66,96,76,72,73,72,79,74,72,78,55,67,39,73,68,54,73,67,64,42,53,57,53,50,55,49,58,73,67,42,83,92,57,58,65,78,57,47,56,55,50,51,64,43,65,71,42,73,57,32,48,47,72,57,54,52,49,62,72,56,42,103,76,70,81,83,86,87,134